Protein AF-A0AAV6ZDD7-F1 (afdb_monomer_lite)

pLDDT: mean 72.14, std 17.02, range [32.5, 93.0]

InterPro domains:
  IPR001356 Homeodomain [PS50071] (126-175)
  IPR001356 Homeodomain [SM00389] (128-182)
  IPR001356 Homeodomain [cd00086] (129-175)
  IPR005542 PBX, PBC domain [PF03792] (1-127)
  IPR005542 PBX, PBC domain [PS51978] (1-127)
  IPR008422 KN homeodomain [PF05920] (147-175)
  IPR009057 Homedomain-like superfamily [SSF46689] (128-175)
  IPR050224 Three Amino acid Loop Extension (TALE) homeobox [PTHR11850] (2-175)

Sequence (190 aa):
MRLDNMLLAEGVAGPEKGGGSAAAAAAAAASGGAGSDNSVEHSDYRAKLSQIRQIYHTELEKYEQACNEFTTHVMNLLREQSRTRPISPKEIERMVGIIHRKFSSIQMQLKQSTCEAVMILRSRFLDARRKRRNFNKQATEILNEYFYSHLSNPYPSEEAKEELAKKCGITVSQVGHVCYIYDMDSSWVT

Secondary structure (DSSP, 8-state):
-HHHHHHHHTTSSS--SS-HHHHHHHHHHT-----HHHHHHHHHHHHHHHHHHHHHHHHHHHHHHHHHHHHHHHHHHHHHHHHHS---HHHHHHHHHHHHHHHHHHHHHHHHHHHHHHHHHHIIIIIGGG---PPPHHHHHHHHHHHHHTTT--S--HHHHHHHHHHHTS-HHHHHHHHHHHHHHHTT--

Radius of gyration: 29.44 Å; chains: 1; bounding box: 52×49×93 Å

Structure (mmCIF, N/CA/C/O backbone):
data_AF-A0AAV6ZDD7-F1
#
_entry.id   AF-A0AAV6ZDD7-F1
#
loop_
_atom_site.group_PDB
_atom_site.id
_atom_site.type_symbol
_atom_site.label_atom_id
_atom_site.label_alt_id
_atom_site.label_comp_id
_atom_site.label_asym_id
_atom_site.label_entity_id
_atom_site.label_seq_id
_atom_site.pdbx_PDB_ins_code
_atom_site.Cartn_x
_atom_site.Cartn_y
_atom_site.Ca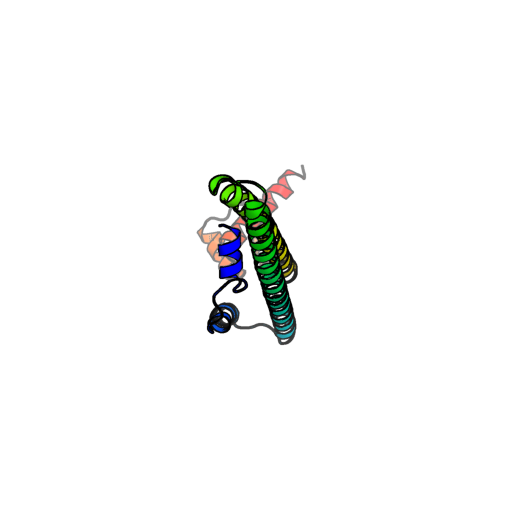rtn_z
_atom_site.occupancy
_atom_site.B_iso_or_equiv
_atom_site.auth_seq_id
_atom_site.auth_comp_id
_atom_site.auth_asym_id
_atom_site.auth_atom_id
_atom_site.pdbx_PDB_model_num
ATOM 1 N N . MET A 1 1 ? -9.241 -3.173 -1.249 1.00 45.50 1 MET A N 1
ATOM 2 C CA . MET A 1 1 ? -9.570 -3.968 -2.455 1.00 45.50 1 MET A CA 1
ATOM 3 C C . MET A 1 1 ? -8.581 -3.758 -3.602 1.00 45.50 1 MET A C 1
ATOM 5 O O . MET A 1 1 ? -7.896 -4.712 -3.932 1.00 45.50 1 MET A O 1
ATOM 9 N N . ARG A 1 2 ? -8.422 -2.562 -4.200 1.00 61.25 2 ARG A N 1
ATOM 10 C CA . ARG A 1 2 ? -7.470 -2.387 -5.329 1.00 61.25 2 ARG A CA 1
ATOM 11 C C . ARG A 1 2 ? -5.987 -2.465 -4.914 1.00 61.25 2 ARG A C 1
ATOM 13 O O . ARG A 1 2 ? -5.181 -3.007 -5.659 1.00 61.25 2 ARG A O 1
ATOM 20 N N . LEU A 1 3 ? -5.663 -1.985 -3.711 1.00 59.38 3 LEU A N 1
ATOM 21 C CA . LEU A 1 3 ? -4.309 -2.012 -3.133 1.00 59.38 3 LEU A CA 1
ATOM 22 C C . LEU A 1 3 ? -3.870 -3.425 -2.733 1.00 59.38 3 LEU A C 1
ATOM 24 O O . LEU A 1 3 ? -2.737 -3.806 -2.985 1.00 59.38 3 LEU A O 1
ATOM 28 N N . ASP A 1 4 ? -4.780 -4.224 -2.171 1.00 60.94 4 ASP A N 1
ATOM 29 C CA . ASP A 1 4 ? -4.491 -5.609 -1.777 1.00 60.94 4 ASP A CA 1
ATOM 30 C C . ASP A 1 4 ? -4.096 -6.458 -2.991 1.00 60.94 4 ASP A C 1
ATOM 32 O O . ASP A 1 4 ? -3.092 -7.159 -2.953 1.00 60.94 4 ASP A O 1
ATOM 36 N N . ASN A 1 5 ? -4.826 -6.315 -4.103 1.00 68.38 5 ASN A N 1
ATOM 37 C CA . ASN A 1 5 ? -4.514 -6.998 -5.361 1.00 68.38 5 ASN A CA 1
ATOM 38 C C . ASN A 1 5 ? -3.173 -6.542 -5.958 1.00 68.38 5 ASN A C 1
ATOM 40 O O . ASN A 1 5 ? -2.472 -7.342 -6.571 1.00 68.38 5 ASN A O 1
ATOM 44 N N . MET A 1 6 ? -2.799 -5.274 -5.765 1.00 63.97 6 MET A N 1
ATOM 45 C CA . MET A 1 6 ? -1.505 -4.748 -6.199 1.00 63.97 6 MET A CA 1
ATOM 46 C C . MET A 1 6 ? -0.363 -5.299 -5.336 1.00 63.97 6 MET A C 1
ATOM 48 O O . MET A 1 6 ? 0.625 -5.784 -5.876 1.00 63.97 6 MET A O 1
ATOM 52 N N . LEU A 1 7 ? -0.508 -5.305 -4.008 1.00 63.66 7 LEU A N 1
ATOM 53 C CA . LEU A 1 7 ? 0.492 -5.885 -3.109 1.00 63.66 7 LEU A CA 1
ATOM 54 C C . LEU A 1 7 ? 0.622 -7.402 -3.300 1.00 63.66 7 LEU A C 1
ATOM 56 O O . LEU A 1 7 ? 1.733 -7.918 -3.226 1.00 63.66 7 LEU A O 1
ATOM 60 N N . LEU A 1 8 ? -0.469 -8.109 -3.602 1.00 65.31 8 LEU A N 1
ATOM 61 C CA . LEU A 1 8 ? -0.454 -9.526 -3.983 1.00 65.31 8 LEU A CA 1
ATOM 62 C C . LEU A 1 8 ? 0.326 -9.759 -5.283 1.00 65.31 8 LEU A C 1
ATOM 64 O O . LEU A 1 8 ? 1.189 -10.633 -5.331 1.00 65.31 8 LEU A O 1
ATOM 68 N N . ALA A 1 9 ? 0.068 -8.958 -6.321 1.00 60.72 9 ALA A N 1
ATOM 69 C CA . ALA A 1 9 ? 0.755 -9.070 -7.608 1.00 60.72 9 ALA A CA 1
ATOM 70 C C . ALA A 1 9 ? 2.266 -8.799 -7.497 1.00 60.72 9 ALA A C 1
ATOM 72 O O . ALA A 1 9 ? 3.067 -9.454 -8.162 1.00 60.72 9 ALA A O 1
ATOM 73 N N . GLU A 1 10 ? 2.665 -7.880 -6.614 1.00 61.19 10 GLU A N 1
ATOM 74 C CA . GLU A 1 10 ? 4.073 -7.591 -6.320 1.00 61.19 10 GLU A CA 1
ATOM 75 C C . GLU A 1 10 ? 4.679 -8.539 -5.276 1.00 61.19 10 GLU A C 1
ATOM 77 O O . GLU A 1 10 ? 5.847 -8.374 -4.921 1.00 61.19 10 GLU A O 1
ATOM 82 N N . GLY A 1 11 ? 3.921 -9.517 -4.765 1.00 62.75 11 GLY A N 1
ATOM 83 C CA . GLY A 1 11 ? 4.362 -10.474 -3.746 1.00 62.75 11 GLY A CA 1
ATOM 84 C C . GLY A 1 11 ? 4.710 -9.843 -2.394 1.00 62.75 11 GLY A C 1
ATOM 85 O O . GLY A 1 11 ? 5.570 -10.363 -1.692 1.00 62.75 11 GLY A O 1
ATOM 86 N N . VAL A 1 12 ? 4.112 -8.694 -2.076 1.00 58.94 12 VAL A N 1
ATOM 87 C CA . VAL A 1 12 ? 4.282 -7.937 -0.825 1.00 58.94 12 VAL A CA 1
ATOM 88 C C . VAL A 1 12 ? 3.226 -8.309 0.216 1.00 58.94 12 VAL A C 1
ATOM 90 O O . VAL A 1 12 ? 3.502 -8.271 1.406 1.00 58.94 12 VAL A O 1
ATOM 93 N N . ALA A 1 13 ? 2.020 -8.685 -0.210 1.00 53.06 13 ALA A N 1
ATOM 94 C CA . ALA A 1 13 ? 0.977 -9.179 0.682 1.00 53.06 13 ALA A CA 1
ATOM 95 C C . ALA A 1 13 ? 0.540 -10.558 0.194 1.00 53.06 13 ALA A C 1
ATOM 97 O O . ALA A 1 13 ? -0.130 -10.655 -0.821 1.00 53.06 13 ALA A O 1
ATOM 98 N N . GLY A 1 14 ? 0.935 -11.627 0.879 1.00 53.25 14 GLY A N 1
ATOM 99 C CA . GLY A 1 14 ? 0.519 -12.995 0.574 1.00 53.25 14 GLY A CA 1
ATOM 100 C C . GLY A 1 14 ? 0.948 -13.943 1.695 1.00 53.25 14 GLY A C 1
ATOM 101 O O . GLY A 1 14 ? 1.916 -13.636 2.390 1.00 53.25 14 GLY A O 1
ATOM 102 N N . PRO A 1 15 ? 0.238 -15.065 1.919 1.00 45.62 15 PRO A N 1
ATOM 103 C CA . PRO A 1 15 ? 0.651 -16.049 2.907 1.00 45.62 15 PRO A CA 1
ATOM 104 C C . PRO A 1 15 ? 1.993 -16.629 2.458 1.00 45.62 15 PRO A C 1
ATOM 106 O O . PRO A 1 15 ? 2.096 -17.255 1.403 1.00 45.62 15 PRO A O 1
ATOM 109 N N . GLU A 1 16 ? 3.025 -16.359 3.248 1.00 53.53 16 GLU A N 1
ATOM 110 C CA . GLU A 1 16 ? 4.403 -16.803 3.068 1.00 53.53 16 GLU A CA 1
ATOM 111 C C . GLU A 1 16 ? 4.478 -18.339 2.982 1.00 53.53 16 GLU A C 1
ATOM 113 O O . GLU A 1 16 ? 4.718 -19.032 3.966 1.00 53.53 16 GLU A O 1
ATOM 118 N N . LYS A 1 17 ? 4.269 -18.895 1.784 1.00 43.47 17 LYS A N 1
ATOM 119 C CA . LYS A 1 17 ? 4.755 -20.219 1.375 1.00 43.47 17 LYS A CA 1
ATOM 120 C C . LYS A 1 17 ? 5.226 -20.169 -0.080 1.00 43.47 17 LYS A C 1
ATOM 122 O O . LYS A 1 17 ? 4.511 -20.512 -1.013 1.00 43.47 17 LYS A O 1
ATOM 127 N N . GLY A 1 18 ? 6.471 -19.731 -0.264 1.00 40.38 18 GLY A N 1
ATOM 128 C CA . GLY A 1 18 ? 7.368 -20.278 -1.293 1.00 40.38 18 GLY A CA 1
ATOM 129 C C . GLY A 1 18 ? 7.158 -19.904 -2.769 1.00 40.38 18 GLY A C 1
ATOM 130 O O . GLY A 1 18 ? 7.859 -20.457 -3.608 1.00 40.38 18 GLY A O 1
ATOM 131 N N . GLY A 1 19 ? 6.257 -18.985 -3.129 1.00 36.28 19 GLY A N 1
ATOM 132 C CA . GLY A 1 19 ? 5.962 -18.692 -4.547 1.00 36.28 19 GLY A CA 1
ATOM 133 C C . GLY A 1 19 ? 6.688 -17.490 -5.173 1.00 36.28 19 GLY A C 1
ATOM 134 O O . GLY A 1 19 ? 6.782 -17.394 -6.398 1.00 36.28 19 GLY A O 1
ATOM 135 N N . GLY A 1 20 ? 7.219 -16.564 -4.365 1.00 42.22 20 GLY A N 1
ATOM 136 C CA . GLY A 1 20 ? 7.727 -15.265 -4.844 1.00 42.22 20 GLY A CA 1
ATOM 137 C C . GLY A 1 20 ? 8.950 -15.342 -5.767 1.00 42.22 20 GLY A C 1
ATOM 138 O O . GLY A 1 20 ? 9.218 -14.409 -6.526 1.00 42.22 20 GLY A O 1
ATOM 139 N N . SER A 1 21 ? 9.663 -16.468 -5.743 1.00 48.47 21 SER A N 1
ATOM 140 C CA . SER A 1 21 ? 10.803 -16.736 -6.622 1.00 48.47 21 SER A CA 1
ATOM 141 C C . SER A 1 21 ? 10.380 -17.109 -8.045 1.00 48.47 21 SER A C 1
ATOM 143 O O . SER A 1 21 ? 11.127 -16.834 -8.979 1.00 48.47 21 SER A O 1
ATOM 145 N N . ALA A 1 22 ? 9.182 -17.675 -8.238 1.00 42.88 22 ALA A N 1
ATOM 146 C CA . ALA A 1 22 ? 8.727 -18.157 -9.543 1.00 42.88 22 ALA A CA 1
ATOM 147 C C . ALA A 1 22 ? 8.201 -17.025 -10.444 1.00 42.88 22 ALA A C 1
ATOM 149 O O . ALA A 1 22 ? 8.527 -16.984 -11.627 1.00 42.88 22 ALA A O 1
ATOM 150 N N . ALA A 1 23 ? 7.463 -16.056 -9.888 1.00 44.81 23 ALA A N 1
ATOM 151 C CA . ALA A 1 23 ? 6.942 -14.922 -10.663 1.00 44.81 23 ALA A CA 1
ATOM 152 C C . ALA A 1 23 ? 8.051 -13.938 -11.086 1.00 44.81 23 ALA A C 1
ATOM 154 O O . ALA A 1 23 ? 8.063 -13.455 -12.218 1.00 44.81 23 ALA A O 1
ATOM 155 N N . ALA A 1 24 ? 9.035 -13.697 -10.210 1.00 43.03 24 ALA A N 1
ATOM 156 C CA . ALA A 1 24 ? 10.212 -12.892 -10.538 1.00 43.03 24 ALA A CA 1
ATOM 157 C C . ALA A 1 24 ? 11.137 -13.595 -11.554 1.00 43.03 24 ALA A C 1
ATOM 159 O O . ALA A 1 24 ? 11.710 -12.933 -12.418 1.00 43.03 24 ALA A O 1
ATOM 160 N N . ALA A 1 25 ? 11.248 -14.929 -11.493 1.00 43.47 25 ALA A N 1
ATOM 161 C CA . ALA A 1 25 ? 11.994 -15.716 -12.477 1.00 43.47 25 ALA A CA 1
ATOM 162 C C . ALA A 1 25 ? 11.304 -15.749 -13.853 1.00 43.47 25 ALA A C 1
ATOM 164 O O . ALA A 1 25 ? 11.987 -15.652 -14.870 1.00 43.47 25 ALA A O 1
ATOM 165 N N . ALA A 1 26 ? 9.968 -15.803 -13.903 1.00 42.56 26 ALA A N 1
ATOM 166 C CA . ALA A 1 26 ? 9.213 -15.771 -15.158 1.00 42.56 26 ALA A CA 1
ATOM 167 C C . ALA A 1 26 ? 9.346 -14.424 -15.895 1.00 42.56 26 ALA A C 1
ATOM 169 O O . ALA A 1 26 ? 9.464 -14.399 -17.118 1.00 42.56 26 ALA A O 1
ATOM 170 N N . ALA A 1 27 ? 9.412 -13.306 -15.161 1.00 44.66 27 ALA A N 1
ATOM 171 C CA . ALA A 1 27 ? 9.674 -11.991 -15.751 1.00 44.66 27 ALA A CA 1
ATOM 172 C C . ALA A 1 27 ? 11.132 -11.831 -16.231 1.00 44.66 27 ALA A C 1
ATOM 174 O O . ALA A 1 27 ? 11.373 -11.178 -17.245 1.00 44.66 27 ALA A O 1
ATOM 175 N N . ALA A 1 28 ? 12.098 -12.450 -15.539 1.00 43.19 28 ALA A N 1
ATOM 176 C CA . ALA A 1 28 ? 13.512 -12.435 -15.926 1.00 43.19 28 ALA A CA 1
ATOM 177 C C . ALA A 1 28 ? 13.810 -13.331 -17.146 1.00 43.19 28 ALA A C 1
ATOM 179 O O . ALA A 1 28 ? 14.654 -12.984 -17.971 1.00 43.19 28 ALA A O 1
ATOM 180 N N . ALA A 1 29 ? 13.089 -14.447 -17.304 1.00 39.91 29 ALA A N 1
ATOM 181 C CA . ALA A 1 29 ? 13.250 -15.358 -18.440 1.00 39.91 29 ALA A CA 1
ATOM 182 C C . ALA A 1 29 ? 12.763 -14.763 -19.779 1.00 39.91 29 ALA A C 1
ATOM 184 O O . ALA A 1 29 ? 13.208 -15.198 -20.838 1.00 39.91 29 ALA A O 1
ATOM 185 N N . ALA A 1 30 ? 11.894 -13.745 -19.749 1.00 39.75 30 ALA A N 1
ATOM 186 C CA . ALA A 1 30 ? 11.395 -13.073 -20.952 1.00 39.75 30 ALA A CA 1
ATOM 187 C C . ALA A 1 30 ? 12.365 -12.020 -21.530 1.00 39.75 30 ALA A C 1
ATOM 189 O O . ALA A 1 30 ? 12.179 -11.571 -22.660 1.00 39.75 30 ALA A O 1
ATOM 190 N N . SER A 1 31 ? 13.411 -11.622 -20.795 1.00 45.09 31 SER A N 1
ATOM 191 C CA . SER A 1 31 ? 14.451 -10.703 -21.278 1.00 45.09 31 SER A CA 1
ATOM 192 C C . SER A 1 31 ? 15.744 -11.452 -21.593 1.00 45.09 31 SER A C 1
ATOM 194 O O . SER A 1 31 ? 16.767 -11.270 -20.934 1.00 45.09 31 SER A O 1
ATOM 196 N N . GLY A 1 32 ? 15.692 -12.318 -22.603 1.00 38.19 32 GLY A N 1
ATOM 197 C CA . GLY A 1 32 ? 16.887 -12.918 -23.184 1.00 38.19 32 GLY A CA 1
ATOM 198 C C . GLY A 1 32 ? 17.766 -11.853 -23.845 1.00 38.19 32 GLY A C 1
ATOM 199 O O . GLY A 1 32 ? 17.411 -11.322 -24.893 1.00 38.19 32 GLY A O 1
ATOM 200 N N . GLY A 1 33 ? 18.918 -11.575 -23.229 1.00 42.25 33 GLY A N 1
ATOM 201 C CA . GLY A 1 33 ? 20.081 -10.957 -23.870 1.00 42.25 33 GLY A CA 1
ATOM 202 C C . GLY A 1 33 ? 20.232 -9.443 -23.699 1.00 42.25 33 GLY A C 1
ATOM 203 O O . GLY A 1 33 ? 19.854 -8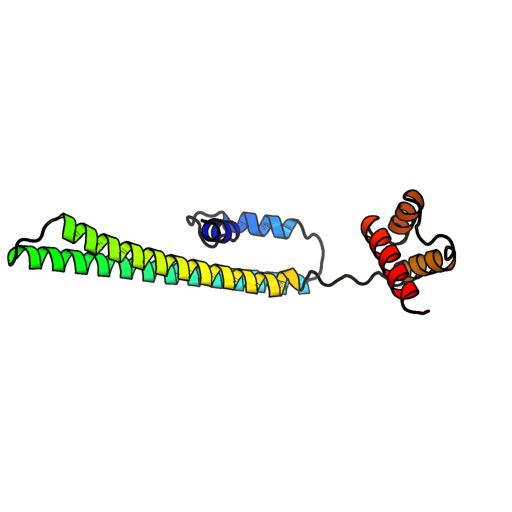.688 -24.586 1.00 42.25 33 GLY A O 1
ATOM 204 N N . ALA A 1 34 ? 20.873 -8.998 -22.610 1.00 36.78 34 ALA A N 1
ATOM 205 C CA . ALA A 1 34 ? 21.639 -7.744 -22.581 1.00 36.78 34 ALA A CA 1
ATOM 206 C C . ALA A 1 34 ? 22.476 -7.614 -21.292 1.00 36.78 34 ALA A C 1
ATOM 208 O O . ALA A 1 34 ? 21.898 -7.404 -20.233 1.00 36.78 34 ALA A O 1
ATOM 209 N N . GLY A 1 35 ? 23.809 -7.681 -21.435 1.00 41.06 35 GLY A N 1
ATOM 210 C CA . GLY A 1 35 ? 24.831 -6.961 -20.651 1.00 41.06 35 GLY A CA 1
ATOM 211 C C . GLY A 1 35 ? 24.959 -7.240 -19.146 1.00 41.06 35 GLY A C 1
ATOM 212 O O . GLY A 1 35 ? 24.012 -7.089 -18.386 1.00 41.06 35 GLY A O 1
ATOM 213 N N . SER A 1 36 ? 26.180 -7.529 -18.684 1.00 49.44 36 SER A N 1
ATOM 214 C CA . SER A 1 36 ? 26.532 -7.658 -17.256 1.00 49.44 36 SER A CA 1
ATOM 215 C C . SER A 1 36 ? 26.160 -6.433 -16.403 1.00 49.44 36 SER A C 1
ATOM 217 O O . SER A 1 36 ? 25.906 -6.583 -15.214 1.00 49.44 36 SER A O 1
ATOM 219 N N . ASP A 1 37 ? 26.071 -5.248 -17.012 1.00 47.91 37 ASP A N 1
ATOM 220 C CA . ASP A 1 37 ? 25.655 -3.984 -16.380 1.00 47.91 37 ASP A CA 1
ATOM 221 C C . ASP A 1 37 ? 24.163 -3.992 -15.980 1.00 47.91 37 ASP A C 1
ATOM 223 O O . ASP A 1 37 ? 23.767 -3.596 -14.886 1.00 47.91 37 ASP A O 1
ATOM 227 N N . ASN A 1 38 ? 23.333 -4.619 -16.815 1.00 53.81 38 ASN A N 1
ATOM 228 C CA . ASN A 1 38 ? 21.896 -4.791 -16.594 1.00 53.81 38 ASN A CA 1
ATOM 229 C C . ASN A 1 38 ? 21.605 -5.783 -15.449 1.00 53.81 38 ASN A C 1
ATOM 231 O O . ASN A 1 38 ? 20.551 -5.738 -14.814 1.00 53.81 38 ASN A O 1
ATOM 235 N N . SER A 1 39 ? 22.543 -6.697 -15.172 1.00 59.88 39 SER A N 1
ATOM 236 C CA . SER A 1 39 ? 22.433 -7.668 -14.077 1.00 59.88 39 SER A CA 1
ATOM 237 C C . SER A 1 39 ? 22.546 -7.000 -12.707 1.00 59.88 39 SER A C 1
ATOM 239 O O . SER A 1 39 ? 21.879 -7.435 -11.766 1.00 59.88 39 SER A O 1
ATOM 241 N N . VAL A 1 40 ? 23.375 -5.958 -12.588 1.00 59.91 40 VAL A N 1
ATOM 242 C CA . VAL A 1 40 ? 23.583 -5.235 -11.326 1.00 59.91 40 VAL A CA 1
ATOM 243 C C . VAL A 1 40 ? 22.349 -4.392 -11.001 1.00 59.91 40 VAL A C 1
ATOM 245 O O . VAL A 1 40 ? 21.800 -4.521 -9.908 1.00 59.91 40 VAL A O 1
ATOM 248 N N . GLU A 1 41 ? 21.802 -3.657 -11.973 1.00 66.75 41 GLU A N 1
ATOM 249 C CA . GLU A 1 41 ? 20.564 -2.881 -11.790 1.00 66.75 41 GLU A CA 1
ATOM 250 C C . GLU A 1 41 ? 19.354 -3.764 -11.438 1.00 66.75 41 GLU A C 1
ATOM 252 O O . GLU A 1 41 ? 18.543 -3.422 -10.570 1.00 66.75 41 GLU A O 1
ATOM 257 N N . HIS A 1 42 ? 19.247 -4.944 -12.060 1.00 72.44 42 HIS A N 1
ATOM 258 C CA . HIS A 1 42 ? 18.217 -5.922 -11.708 1.00 72.44 42 HIS A CA 1
ATOM 259 C C . HIS A 1 42 ? 18.411 -6.497 -10.296 1.00 72.44 42 HIS A C 1
ATOM 261 O O . HIS A 1 42 ? 17.419 -6.760 -9.605 1.00 72.44 42 HIS A O 1
ATOM 267 N N . SER A 1 43 ? 19.659 -6.673 -9.848 1.00 79.06 43 SER A N 1
ATOM 268 C CA . SER A 1 43 ? 19.960 -7.114 -8.483 1.00 79.06 43 SER A CA 1
ATOM 269 C C . SER A 1 43 ? 19.593 -6.051 -7.440 1.00 79.06 43 SER A C 1
ATOM 271 O O . SER A 1 43 ? 18.939 -6.380 -6.448 1.00 79.06 43 SER A O 1
ATOM 273 N N . ASP A 1 44 ? 19.868 -4.775 -7.719 1.00 84.31 44 ASP A N 1
ATOM 274 C CA . ASP A 1 44 ? 19.532 -3.647 -6.845 1.00 84.31 44 ASP A CA 1
ATOM 275 C C . ASP A 1 44 ? 18.024 -3.410 -6.751 1.00 84.31 44 ASP A C 1
ATOM 277 O O . ASP A 1 44 ? 17.494 -3.168 -5.662 1.00 84.31 44 ASP A O 1
ATOM 281 N N . TYR A 1 45 ? 17.303 -3.518 -7.872 1.00 84.31 45 TYR A N 1
ATOM 282 C CA . TYR A 1 45 ? 15.840 -3.465 -7.873 1.00 84.31 45 TYR A CA 1
ATOM 283 C C . TYR A 1 45 ? 15.252 -4.573 -6.991 1.00 84.31 45 TYR A C 1
ATOM 285 O O . TYR A 1 45 ? 14.376 -4.315 -6.162 1.00 84.31 45 TYR A O 1
ATOM 293 N N . ARG A 1 46 ? 15.759 -5.806 -7.127 1.00 83.31 46 ARG A N 1
ATOM 294 C CA . ARG A 1 46 ? 15.296 -6.955 -6.338 1.00 83.31 46 ARG A CA 1
ATOM 295 C C . ARG A 1 46 ? 15.605 -6.785 -4.850 1.00 83.31 46 ARG A C 1
ATOM 297 O O . ARG A 1 46 ? 14.736 -7.075 -4.028 1.00 83.31 46 ARG A O 1
ATOM 304 N N . ALA A 1 47 ? 16.791 -6.286 -4.505 1.00 86.88 47 ALA A N 1
ATOM 305 C CA . ALA A 1 47 ? 17.177 -6.001 -3.125 1.00 86.88 47 ALA A CA 1
ATOM 306 C C . ALA A 1 47 ? 16.275 -4.925 -2.498 1.00 86.88 47 ALA A C 1
ATOM 308 O O . ALA A 1 47 ? 15.724 -5.133 -1.416 1.00 86.88 47 ALA A O 1
ATOM 309 N N . LYS A 1 48 ? 16.030 -3.815 -3.208 1.00 87.69 48 LYS A N 1
ATOM 310 C CA . LYS A 1 48 ? 15.139 -2.737 -2.744 1.00 87.69 48 LYS A CA 1
ATOM 311 C C . LYS A 1 48 ? 13.688 -3.193 -2.613 1.00 87.69 48 LYS A C 1
ATOM 313 O O . LYS A 1 48 ? 13.026 -2.839 -1.642 1.00 87.69 48 LYS A O 1
ATOM 318 N N . LEU A 1 49 ? 13.196 -4.019 -3.536 1.00 86.75 49 LEU A N 1
ATOM 319 C CA . LEU A 1 49 ? 11.858 -4.603 -3.426 1.00 86.75 49 LEU A CA 1
ATOM 320 C C . LEU A 1 49 ? 11.755 -5.528 -2.203 1.00 86.75 49 LEU A C 1
ATOM 322 O O . LEU A 1 49 ? 10.770 -5.462 -1.471 1.00 86.75 49 LEU A O 1
ATOM 326 N N . SER A 1 50 ? 12.786 -6.340 -1.944 1.00 86.38 50 SER A N 1
ATOM 327 C CA . SER A 1 50 ? 12.866 -7.178 -0.740 1.00 86.38 50 SER A CA 1
ATOM 328 C C . SER A 1 50 ? 12.853 -6.342 0.541 1.00 86.38 50 SER A C 1
ATOM 330 O O . SER A 1 50 ? 12.167 -6.696 1.496 1.00 86.38 50 SER A O 1
ATOM 332 N N . GLN A 1 51 ? 13.555 -5.208 0.554 1.00 90.88 51 GLN A N 1
ATOM 333 C CA . GLN A 1 51 ? 13.556 -4.286 1.687 1.00 90.88 51 GLN A CA 1
ATOM 334 C C . GLN A 1 51 ? 12.163 -3.688 1.938 1.00 90.88 51 GLN A C 1
ATOM 336 O O . GLN A 1 51 ? 11.704 -3.674 3.078 1.00 90.88 51 GLN A O 1
ATOM 341 N N . ILE A 1 52 ? 11.456 -3.246 0.889 1.00 89.75 52 ILE A N 1
ATOM 342 C CA . ILE A 1 52 ? 10.082 -2.725 1.012 1.00 89.75 52 ILE A CA 1
ATOM 343 C C . ILE A 1 52 ? 9.145 -3.794 1.592 1.00 89.75 52 ILE A C 1
ATOM 345 O O . ILE A 1 52 ? 8.344 -3.489 2.476 1.00 89.75 52 ILE A O 1
ATOM 349 N N . ARG A 1 53 ? 9.275 -5.053 1.148 1.00 86.69 53 ARG A N 1
ATOM 350 C CA . ARG A 1 53 ? 8.512 -6.183 1.706 1.00 86.69 53 ARG A CA 1
ATOM 351 C C . ARG A 1 53 ? 8.800 -6.390 3.188 1.00 86.69 53 ARG A C 1
ATOM 353 O O . ARG A 1 53 ? 7.870 -6.493 3.980 1.00 86.69 53 ARG A O 1
ATOM 360 N N . GLN A 1 54 ? 10.074 -6.416 3.571 1.00 90.00 54 GLN A N 1
ATOM 361 C CA . GLN A 1 54 ? 10.465 -6.635 4.961 1.00 90.00 54 GLN A CA 1
ATOM 362 C C . GLN A 1 54 ? 9.950 -5.523 5.882 1.00 90.00 54 GLN A C 1
ATOM 364 O O . GLN A 1 54 ? 9.449 -5.816 6.968 1.00 90.00 54 GLN A O 1
ATOM 369 N N . ILE A 1 55 ? 10.019 -4.262 5.440 1.00 91.25 55 ILE A N 1
ATOM 370 C CA . ILE A 1 55 ? 9.479 -3.121 6.188 1.00 91.25 55 ILE A CA 1
ATOM 371 C C . ILE A 1 55 ? 7.964 -3.267 6.344 1.00 91.25 55 ILE A C 1
ATOM 373 O O . ILE A 1 55 ? 7.461 -3.127 7.453 1.00 91.25 55 ILE A O 1
ATOM 377 N N . TYR A 1 56 ? 7.244 -3.605 5.269 1.00 90.81 56 TYR A N 1
ATOM 378 C CA . TYR A 1 56 ? 5.796 -3.808 5.329 1.00 90.81 56 TYR A CA 1
ATOM 379 C C . TYR A 1 56 ? 5.399 -4.880 6.350 1.00 90.81 56 TYR A C 1
ATOM 381 O O . TYR A 1 56 ? 4.545 -4.619 7.193 1.00 90.81 56 TYR A O 1
ATOM 389 N N . HIS A 1 57 ? 6.038 -6.053 6.316 1.00 88.56 57 HIS A N 1
ATOM 390 C CA . HIS A 1 57 ? 5.730 -7.136 7.254 1.00 88.56 57 HIS A CA 1
ATOM 391 C C . HIS A 1 57 ? 6.093 -6.786 8.698 1.00 88.56 57 HIS A C 1
ATOM 393 O O . HIS A 1 57 ? 5.281 -7.005 9.591 1.00 88.56 57 HIS A O 1
ATOM 399 N N . THR A 1 58 ? 7.263 -6.181 8.920 1.00 92.06 58 THR A N 1
ATOM 400 C CA . THR A 1 58 ? 7.693 -5.735 10.256 1.00 92.06 58 THR A CA 1
ATOM 401 C C . THR A 1 58 ? 6.713 -4.725 10.851 1.00 92.06 58 THR A C 1
ATOM 403 O O . THR A 1 58 ? 6.330 -4.822 12.015 1.00 92.06 58 THR A O 1
ATOM 406 N N . GLU A 1 59 ? 6.301 -3.732 10.062 1.00 90.25 59 GLU A N 1
ATOM 407 C CA . GLU A 1 59 ? 5.374 -2.701 10.525 1.00 90.25 59 GLU A CA 1
ATOM 408 C C . GLU A 1 59 ? 3.957 -3.253 10.706 1.00 90.25 59 GLU A C 1
ATOM 410 O O . GLU A 1 59 ? 3.273 -2.863 11.651 1.00 90.25 59 GLU A O 1
ATOM 415 N N . LEU A 1 60 ? 3.528 -4.197 9.861 1.00 88.38 60 LEU A N 1
ATOM 416 C CA . LEU A 1 60 ? 2.242 -4.874 10.011 1.00 88.38 60 LEU A CA 1
ATOM 417 C C . LEU A 1 60 ? 2.185 -5.694 11.307 1.00 88.38 60 LEU A C 1
ATOM 419 O O . LEU A 1 60 ? 1.194 -5.603 12.023 1.00 88.38 60 LEU A O 1
ATOM 423 N N . GLU A 1 61 ? 3.242 -6.435 11.637 1.00 89.88 61 GLU A N 1
ATOM 424 C CA . GLU A 1 61 ? 3.311 -7.241 12.861 1.00 89.88 61 GLU A CA 1
ATOM 425 C C . GLU A 1 61 ? 3.270 -6.365 14.121 1.00 89.88 61 GLU A C 1
ATOM 427 O O . GLU A 1 61 ? 2.443 -6.588 15.007 1.00 89.88 61 GLU A O 1
ATOM 432 N N . LYS A 1 62 ? 4.087 -5.302 14.175 1.00 91.06 62 LYS A N 1
ATOM 433 C CA . LYS A 1 62 ? 4.041 -4.320 15.276 1.00 91.06 62 LYS A CA 1
ATOM 434 C C . LYS A 1 62 ? 2.651 -3.715 15.431 1.00 91.06 62 LYS A C 1
ATOM 436 O O . LYS A 1 62 ? 2.162 -3.520 16.544 1.00 91.06 62 LYS A O 1
ATOM 441 N N . TYR A 1 63 ? 2.025 -3.394 14.305 1.00 90.00 63 TYR A N 1
ATOM 442 C CA . TYR A 1 63 ? 0.699 -2.814 14.268 1.00 90.00 63 TYR A CA 1
ATOM 443 C C . TYR A 1 63 ? -0.369 -3.792 14.786 1.00 90.00 63 TYR A C 1
ATOM 445 O O . TYR A 1 63 ? -1.193 -3.408 15.617 1.00 90.00 63 TYR A O 1
ATOM 453 N N . GLU A 1 64 ? -0.341 -5.056 14.357 1.00 88.62 64 GLU A N 1
ATOM 454 C CA . GLU A 1 64 ? -1.244 -6.105 14.844 1.00 88.62 64 GLU A CA 1
ATOM 455 C C . GLU A 1 64 ? -1.058 -6.362 16.342 1.00 88.62 64 GLU A C 1
ATOM 457 O O . GLU A 1 64 ? -2.042 -6.456 17.081 1.00 88.62 64 GLU A O 1
ATOM 462 N N . GLN A 1 65 ? 0.189 -6.390 16.817 1.00 92.25 65 GLN A N 1
ATOM 463 C CA . GLN A 1 65 ? 0.491 -6.533 18.236 1.00 92.25 65 GLN A CA 1
ATOM 464 C C . GLN A 1 65 ? -0.089 -5.373 19.056 1.00 92.25 65 GLN A C 1
ATOM 466 O O . GLN A 1 65 ? -0.828 -5.609 20.014 1.00 92.25 65 GLN A O 1
ATOM 471 N N . ALA A 1 66 ? 0.138 -4.127 18.630 1.00 89.31 66 ALA A N 1
ATOM 472 C CA . ALA A 1 66 ? -0.434 -2.949 19.280 1.00 89.31 66 ALA A CA 1
ATOM 473 C C . ALA A 1 66 ? -1.975 -2.966 19.272 1.00 89.31 66 ALA A C 1
ATOM 475 O O . ALA A 1 66 ? -2.612 -2.572 20.252 1.00 89.31 66 ALA A O 1
ATOM 476 N N . CYS A 1 67 ? -2.594 -3.461 18.195 1.00 89.75 67 CYS A N 1
ATOM 477 C CA . CYS A 1 67 ? -4.047 -3.611 18.116 1.00 89.75 67 CYS A CA 1
ATOM 478 C C . CYS A 1 67 ? -4.581 -4.627 19.130 1.00 89.75 67 CYS A C 1
ATOM 480 O O . CYS A 1 67 ? -5.597 -4.369 19.785 1.00 89.75 67 CYS A O 1
ATOM 482 N N . ASN A 1 68 ? -3.900 -5.764 19.275 1.00 90.00 68 ASN A N 1
ATOM 483 C CA . ASN A 1 68 ? -4.274 -6.817 20.215 1.00 90.00 68 ASN A CA 1
ATOM 484 C C . ASN A 1 68 ? -4.116 -6.354 21.668 1.00 90.00 68 ASN A C 1
ATOM 486 O O . ASN A 1 68 ? -5.030 -6.538 22.478 1.00 90.00 68 ASN A O 1
ATOM 490 N N . GLU A 1 69 ? -3.001 -5.698 21.991 1.00 93.00 69 GLU A N 1
ATOM 491 C CA . GLU A 1 69 ? -2.748 -5.134 23.320 1.00 93.00 69 GLU A CA 1
ATOM 492 C C . GLU A 1 69 ? -3.789 -4.072 23.683 1.00 93.00 69 GLU A C 1
ATOM 494 O O . GLU A 1 69 ? -4.408 -4.138 24.748 1.00 93.00 69 GLU A O 1
ATOM 499 N N . PHE A 1 70 ? -4.064 -3.140 22.769 1.00 91.88 70 PHE A N 1
ATOM 500 C CA . PHE A 1 70 ? -5.041 -2.082 23.001 1.00 91.88 70 PHE A CA 1
ATOM 501 C C . PHE A 1 70 ? -6.466 -2.629 23.151 1.00 91.88 70 PHE A C 1
ATOM 503 O O . PHE A 1 70 ? -7.190 -2.232 24.064 1.00 91.88 70 PHE A O 1
ATOM 510 N N . THR A 1 71 ? -6.865 -3.581 22.302 1.00 89.00 71 THR A N 1
ATOM 511 C CA . THR A 1 71 ? -8.179 -4.237 22.402 1.00 89.00 71 THR A CA 1
ATOM 512 C C . THR A 1 71 ? -8.323 -4.958 23.738 1.00 89.00 71 THR A C 1
ATOM 514 O O . THR A 1 71 ? -9.340 -4.809 24.413 1.00 89.00 71 THR A O 1
ATOM 517 N N . THR A 1 72 ? -7.287 -5.685 24.164 1.00 91.19 72 THR A N 1
ATOM 518 C CA . THR A 1 72 ? -7.266 -6.381 25.458 1.00 91.19 72 THR A CA 1
ATOM 519 C C . THR A 1 72 ? -7.388 -5.396 26.615 1.00 91.19 72 THR A C 1
ATOM 521 O O . THR A 1 72 ? -8.194 -5.602 27.524 1.00 91.19 72 THR A O 1
ATOM 524 N N . HIS A 1 73 ? -6.641 -4.293 26.564 1.00 91.94 73 HIS A N 1
ATOM 525 C CA . HIS A 1 73 ? -6.689 -3.259 27.589 1.00 91.94 73 HIS A CA 1
ATOM 526 C C . HIS A 1 73 ? -8.083 -2.626 27.699 1.00 91.94 73 HIS A C 1
ATOM 528 O O . HIS A 1 73 ? -8.637 -2.546 28.795 1.00 91.94 73 HIS A O 1
ATOM 534 N N . VAL A 1 74 ? -8.695 -2.257 26.570 1.00 89.75 74 VAL A N 1
ATOM 535 C CA . VAL A 1 74 ? -10.053 -1.692 26.545 1.00 89.75 74 VAL A CA 1
ATOM 536 C C . VAL A 1 74 ? -11.085 -2.698 27.054 1.00 89.75 74 VAL A C 1
ATOM 538 O O . VAL A 1 74 ? -11.960 -2.333 27.837 1.00 89.75 74 VAL A O 1
ATOM 541 N N . MET A 1 75 ? -10.977 -3.971 26.674 1.00 87.44 75 MET A N 1
ATOM 542 C CA . MET A 1 75 ? -11.890 -5.015 27.149 1.00 87.44 75 MET A CA 1
ATOM 543 C C . MET A 1 75 ? -11.779 -5.242 28.660 1.00 87.44 75 MET A C 1
ATOM 545 O O . MET A 1 75 ? -12.802 -5.396 29.332 1.00 87.44 75 MET A O 1
ATOM 549 N N . ASN A 1 76 ? -10.564 -5.221 29.211 1.00 91.00 76 ASN A N 1
ATOM 550 C CA . ASN A 1 76 ? -10.344 -5.317 30.654 1.00 91.00 76 ASN A CA 1
ATOM 551 C C . ASN A 1 76 ? -10.930 -4.106 31.387 1.00 91.00 76 ASN A C 1
ATOM 553 O O . ASN A 1 76 ? -11.680 -4.282 32.347 1.00 91.00 76 ASN A O 1
ATOM 557 N N . LEU A 1 77 ? -10.677 -2.896 30.880 1.00 90.12 77 LEU A N 1
ATOM 558 C CA . LEU A 1 77 ? -11.208 -1.657 31.446 1.00 90.12 77 LEU A CA 1
ATOM 559 C C . LEU A 1 77 ? -12.744 -1.653 31.470 1.00 90.12 77 LEU A C 1
ATOM 561 O O . LEU A 1 77 ? -13.349 -1.337 32.493 1.00 90.12 77 LEU A O 1
ATOM 565 N N . LEU A 1 78 ? -13.390 -2.051 30.370 1.00 86.75 78 LEU A N 1
ATOM 566 C CA . LEU A 1 78 ? -14.852 -2.100 30.279 1.00 86.75 78 LEU A CA 1
ATOM 567 C C . LEU A 1 78 ? -15.462 -3.152 31.213 1.00 86.75 78 LEU A C 1
ATOM 569 O O . LEU A 1 78 ? -16.499 -2.900 31.831 1.00 86.75 78 LEU A O 1
ATOM 573 N N . ARG A 1 79 ? -14.809 -4.311 31.372 1.00 85.75 79 ARG A N 1
ATOM 574 C CA . ARG A 1 79 ? -15.216 -5.321 32.362 1.00 85.75 79 ARG A CA 1
ATOM 575 C C . ARG A 1 79 ? -15.122 -4.782 33.783 1.00 85.75 79 ARG A C 1
ATOM 577 O O . ARG A 1 79 ? -16.034 -5.013 34.571 1.00 85.75 79 ARG A O 1
ATOM 584 N N . GLU A 1 80 ? -14.057 -4.063 34.110 1.00 87.75 80 GLU A N 1
ATOM 585 C CA . GLU A 1 80 ? -13.851 -3.514 35.449 1.00 87.75 80 GLU A CA 1
ATOM 586 C C . GLU A 1 80 ? -14.861 -2.408 35.772 1.00 87.75 80 GLU A C 1
ATOM 588 O O . GLU A 1 80 ? -15.491 -2.439 36.829 1.00 87.75 80 GLU A O 1
ATOM 593 N N . GLN A 1 81 ? -15.133 -1.513 34.818 1.00 84.38 81 GLN A N 1
ATOM 594 C CA . GLN A 1 81 ? -16.174 -0.493 34.965 1.00 84.38 81 GLN A CA 1
ATOM 595 C C . GLN A 1 81 ? -17.587 -1.080 35.090 1.00 84.38 81 GLN A C 1
ATOM 597 O O . GLN A 1 81 ? -18.409 -0.537 35.828 1.00 84.38 81 GLN A O 1
ATOM 602 N N . SER A 1 82 ? -17.874 -2.211 34.435 1.00 84.94 82 SER A N 1
ATOM 603 C CA . SER A 1 82 ? -19.192 -2.857 34.537 1.00 84.94 82 SER A CA 1
ATOM 604 C C . SER A 1 82 ? -19.539 -3.352 35.951 1.00 84.94 82 SER A C 1
ATOM 606 O O . SER A 1 82 ? -20.708 -3.591 36.249 1.00 84.94 82 SER A O 1
ATOM 608 N N . ARG A 1 83 ? -18.538 -3.495 36.838 1.00 84.31 83 ARG A N 1
ATOM 609 C CA . ARG A 1 83 ? -18.723 -3.934 38.232 1.00 84.31 83 ARG A CA 1
ATOM 610 C C . ARG A 1 83 ? -19.206 -2.815 39.151 1.00 84.31 83 ARG A C 1
ATOM 612 O O . ARG A 1 83 ? -19.875 -3.094 40.138 1.00 84.31 83 ARG A O 1
ATOM 619 N N . THR A 1 84 ? -18.855 -1.566 38.850 1.00 85.12 84 THR A N 1
ATOM 620 C CA . THR A 1 84 ? -19.232 -0.391 39.653 1.00 85.12 84 THR A CA 1
ATOM 621 C C . THR A 1 84 ? -20.444 0.336 39.083 1.00 85.12 84 THR A C 1
ATOM 623 O O . THR A 1 84 ? -21.155 1.020 39.818 1.00 85.12 84 THR A O 1
ATOM 626 N N . ARG A 1 85 ? -20.722 0.163 37.785 1.00 83.25 85 ARG A N 1
ATOM 627 C CA . ARG A 1 85 ? -21.893 0.720 37.109 1.00 83.25 85 ARG A CA 1
ATOM 628 C C . ARG A 1 85 ? -22.412 -0.270 36.064 1.00 83.25 85 ARG A C 1
ATOM 630 O O . ARG A 1 85 ? -21.608 -0.778 35.290 1.00 83.25 85 ARG A O 1
ATOM 637 N N . PRO A 1 86 ? -23.729 -0.519 35.962 1.00 75.94 86 PRO A N 1
ATOM 638 C CA . PRO A 1 86 ? -24.260 -1.372 34.905 1.00 75.94 86 PRO A CA 1
ATOM 639 C C . PRO A 1 86 ? -23.985 -0.750 33.525 1.00 75.94 86 PRO A C 1
ATOM 641 O O . PRO A 1 86 ? -24.481 0.332 33.209 1.00 75.94 86 PRO A O 1
ATOM 644 N N . ILE A 1 87 ? -23.184 -1.444 32.712 1.00 80.81 87 ILE A N 1
ATOM 645 C CA . ILE A 1 87 ? -22.871 -1.097 31.318 1.00 80.81 87 ILE A CA 1
ATOM 646 C C . ILE A 1 87 ? -23.602 -2.082 30.407 1.00 80.81 87 ILE A C 1
ATOM 648 O O . ILE A 1 87 ? -23.547 -3.294 30.614 1.00 80.81 87 ILE A O 1
ATOM 652 N N . SER A 1 88 ? -24.289 -1.575 29.381 1.00 83.88 88 SER A N 1
ATOM 653 C CA . SER A 1 88 ? -24.967 -2.438 28.412 1.00 83.88 88 SER A CA 1
ATOM 654 C C . SER A 1 88 ? -23.947 -3.139 27.503 1.00 83.88 88 SER A C 1
ATOM 656 O O . SER A 1 88 ? -23.052 -2.470 26.981 1.00 8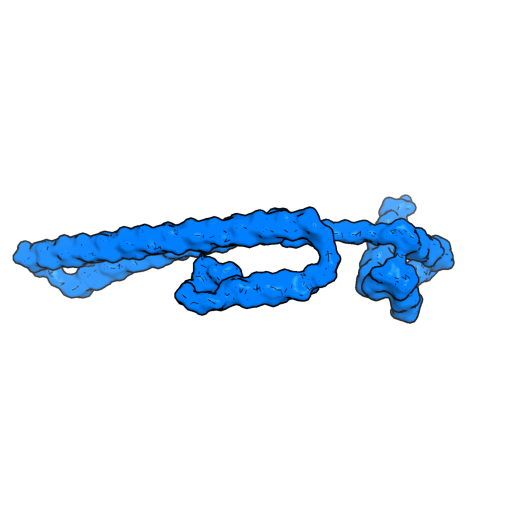3.88 88 SER A O 1
ATOM 658 N N . PRO A 1 89 ? -24.110 -4.439 27.193 1.00 81.31 89 PRO A N 1
ATOM 659 C CA . PRO A 1 89 ? -23.256 -5.146 26.232 1.00 81.31 89 PRO A CA 1
ATOM 660 C C . PRO A 1 89 ? -23.141 -4.431 24.874 1.00 81.31 89 PRO A C 1
ATOM 662 O O . PRO A 1 89 ? -22.066 -4.372 24.283 1.00 81.31 89 PRO A O 1
ATOM 665 N N . LYS A 1 90 ? -24.222 -3.771 24.431 1.00 84.38 90 LYS A N 1
ATOM 666 C CA . LYS A 1 90 ? -24.265 -2.992 23.180 1.00 84.38 90 LYS A CA 1
ATOM 667 C C . LYS A 1 90 ? -23.319 -1.787 23.169 1.00 84.38 90 LYS A C 1
ATOM 669 O O . LYS A 1 90 ? -22.970 -1.274 22.108 1.00 84.38 90 LYS A O 1
ATOM 674 N N . GLU A 1 91 ? -22.971 -1.262 24.338 1.00 83.50 91 GLU A N 1
ATOM 675 C CA . GLU A 1 91 ? -22.055 -0.131 24.472 1.00 83.50 91 GLU A CA 1
ATOM 676 C C . GLU A 1 91 ? -20.595 -0.583 24.370 1.00 83.50 91 GLU A C 1
ATOM 678 O O . GLU A 1 91 ? -19.809 0.060 23.674 1.00 83.50 91 GLU A O 1
ATOM 683 N N . ILE A 1 92 ? -20.280 -1.747 24.950 1.00 82.75 92 ILE A N 1
ATOM 684 C CA . ILE A 1 92 ? -18.983 -2.424 24.812 1.00 82.75 92 ILE A CA 1
ATOM 685 C C . ILE A 1 92 ? -18.709 -2.728 23.335 1.00 82.75 92 ILE A C 1
ATOM 687 O O . ILE A 1 92 ? -17.670 -2.339 22.802 1.00 82.75 92 ILE A O 1
ATOM 691 N N . GLU A 1 93 ? -19.679 -3.332 22.643 1.00 85.88 93 GLU A N 1
ATOM 692 C CA . GLU A 1 93 ? -19.585 -3.620 21.206 1.00 85.88 93 GLU A CA 1
ATOM 693 C C . GLU A 1 93 ? -19.363 -2.352 20.370 1.00 85.88 93 GLU A C 1
ATOM 695 O O . GLU A 1 93 ? -18.547 -2.348 19.446 1.00 85.88 93 GLU A O 1
ATOM 700 N N . ARG A 1 94 ? -20.043 -1.245 20.705 1.00 88.75 94 ARG A N 1
ATOM 701 C CA . ARG A 1 94 ? -19.848 0.041 20.017 1.00 88.75 94 ARG A CA 1
ATOM 702 C C . ARG A 1 94 ? -18.430 0.575 20.188 1.00 88.75 94 ARG A C 1
ATOM 704 O O . ARG A 1 94 ? -17.843 1.012 19.199 1.00 88.75 94 ARG A O 1
ATOM 711 N N . MET A 1 95 ? -17.882 0.549 21.403 1.00 86.38 95 MET A N 1
ATOM 712 C CA . MET A 1 95 ? -16.520 1.027 21.657 1.00 86.38 95 MET A CA 1
ATOM 713 C C . MET A 1 95 ? -15.483 0.182 20.915 1.00 86.38 95 MET A C 1
ATOM 715 O O . MET A 1 95 ? -14.661 0.736 20.186 1.00 86.38 95 MET A O 1
ATOM 719 N N . VAL A 1 96 ? -15.581 -1.147 21.001 1.00 86.12 96 VAL A N 1
ATOM 720 C CA . VAL A 1 96 ? -14.707 -2.077 20.263 1.00 86.12 96 VAL A CA 1
ATOM 721 C C . VAL A 1 96 ? -14.837 -1.873 18.747 1.00 86.12 96 VAL A C 1
ATOM 723 O O . VAL A 1 96 ? -13.839 -1.808 18.030 1.00 86.12 96 VAL A O 1
ATOM 726 N N . GLY A 1 97 ? -16.053 -1.652 18.243 1.00 88.38 97 GLY A N 1
ATOM 727 C CA . GLY A 1 97 ? -16.296 -1.352 16.832 1.00 88.38 97 GLY A CA 1
ATOM 728 C C . GLY A 1 97 ? -15.641 -0.051 16.348 1.00 88.38 97 GLY A C 1
ATOM 729 O O . GLY A 1 97 ? -15.117 -0.005 15.235 1.00 88.38 97 GLY A O 1
ATOM 730 N N . ILE A 1 98 ? -15.623 1.009 17.165 1.00 90.19 98 ILE A N 1
ATOM 731 C CA . ILE A 1 98 ? -14.928 2.269 16.832 1.00 90.19 98 ILE A CA 1
ATOM 732 C C . ILE A 1 98 ? -13.417 2.037 16.722 1.00 90.19 98 ILE A C 1
ATOM 734 O O . ILE A 1 98 ? -12.771 2.571 15.816 1.00 90.19 98 ILE A O 1
ATOM 738 N N . ILE A 1 99 ? -12.869 1.214 17.614 1.00 88.12 99 ILE A N 1
ATOM 739 C CA . ILE A 1 99 ? -11.450 0.859 17.643 1.00 88.12 99 ILE A CA 1
ATOM 740 C C . ILE A 1 99 ? -11.070 0.097 16.371 1.00 88.12 99 ILE A C 1
ATOM 742 O O . ILE A 1 99 ? -10.171 0.533 15.654 1.00 88.12 99 ILE A O 1
ATOM 746 N N . HIS A 1 100 ? -11.820 -0.948 16.004 1.00 87.00 100 HIS A N 1
ATOM 747 C CA . HIS A 1 100 ? -11.576 -1.698 14.766 1.00 87.00 100 HIS A CA 1
ATOM 748 C C . HIS A 1 100 ? -11.660 -0.834 13.502 1.00 87.00 100 HIS A C 1
ATOM 750 O O . HIS A 1 100 ? -10.901 -1.052 12.555 1.00 87.00 100 HIS A O 1
ATOM 756 N N . ARG A 1 101 ? -12.540 0.176 13.467 1.00 90.88 101 ARG A N 1
ATOM 757 C CA . ARG A 1 101 ? -12.599 1.126 12.341 1.00 90.88 101 ARG A CA 1
ATOM 758 C C . ARG A 1 101 ? -11.350 1.998 12.261 1.00 90.88 101 ARG A C 1
ATOM 760 O O . ARG A 1 101 ? -10.792 2.150 11.177 1.00 90.88 101 ARG A O 1
ATOM 767 N N . LYS A 1 102 ? -10.898 2.554 13.392 1.00 90.38 102 LYS A N 1
ATOM 768 C CA . LYS A 1 102 ? -9.643 3.325 13.447 1.00 90.38 102 LYS A CA 1
ATOM 769 C C . LYS A 1 102 ? -8.464 2.464 13.015 1.00 90.38 102 LYS A C 1
ATOM 771 O O . LYS A 1 102 ? -7.628 2.916 12.242 1.00 90.38 102 LYS A O 1
ATOM 776 N N . PHE A 1 103 ? -8.460 1.211 13.447 1.00 89.62 103 PHE A N 1
ATOM 777 C CA . PHE A 1 103 ? -7.450 0.249 13.065 1.00 89.62 103 PHE A CA 1
ATOM 778 C C . PHE A 1 103 ? -7.440 -0.045 11.563 1.00 89.62 103 PHE A C 1
ATOM 780 O O . PHE A 1 103 ? -6.434 0.168 10.889 1.00 89.62 103 PHE A O 1
ATOM 787 N N . SER A 1 104 ? -8.596 -0.366 10.992 1.00 88.00 104 SER A N 1
ATOM 788 C CA . SER A 1 104 ? -8.725 -0.579 9.546 1.00 88.00 104 SER A CA 1
ATOM 789 C C . SER A 1 104 ? -8.215 0.620 8.728 1.00 88.00 104 SER A C 1
ATOM 791 O O . SER A 1 104 ? -7.586 0.439 7.687 1.00 88.00 104 SER A O 1
ATOM 793 N N . SER A 1 105 ? -8.433 1.850 9.212 1.00 89.62 105 SER A N 1
ATOM 794 C CA . SER A 1 105 ? -7.918 3.068 8.572 1.00 89.62 105 SER A CA 1
ATOM 795 C C . SER A 1 105 ? -6.389 3.144 8.583 1.00 89.62 105 SER A C 1
ATOM 797 O O . SER A 1 105 ? -5.793 3.479 7.562 1.00 89.62 105 SER A O 1
ATOM 799 N N . ILE A 1 106 ? -5.749 2.834 9.713 1.00 88.06 106 ILE A N 1
ATOM 800 C CA . ILE A 1 106 ? -4.283 2.854 9.841 1.00 88.06 106 ILE A CA 1
ATOM 801 C C . ILE A 1 106 ? -3.665 1.744 8.984 1.00 88.06 106 ILE A C 1
ATOM 803 O O . ILE A 1 106 ? -2.712 1.983 8.244 1.00 88.06 106 ILE A O 1
ATOM 807 N N . GLN A 1 107 ? -4.260 0.549 8.992 1.00 84.56 107 GLN A N 1
ATOM 808 C CA . GLN A 1 107 ? -3.826 -0.556 8.139 1.00 84.56 107 GLN A CA 1
ATOM 809 C C . GLN A 1 107 ? -3.931 -0.200 6.646 1.00 84.56 107 GLN A C 1
ATOM 811 O O . GLN A 1 107 ? -3.064 -0.568 5.850 1.00 84.56 107 GLN A O 1
ATOM 816 N N . MET A 1 108 ? -4.969 0.546 6.251 1.00 87.56 108 MET A N 1
ATOM 817 C CA . MET A 1 108 ? -5.107 1.048 4.883 1.00 87.56 108 MET A CA 1
ATOM 818 C C . MET A 1 108 ? -4.013 2.065 4.531 1.00 87.56 108 MET A C 1
ATOM 820 O O . MET A 1 108 ? -3.466 1.999 3.432 1.00 87.56 108 MET A O 1
ATOM 824 N N . GLN A 1 109 ? -3.655 2.960 5.455 1.00 87.94 109 GLN A N 1
ATOM 825 C CA . GLN A 1 109 ? -2.558 3.916 5.259 1.00 87.94 109 GLN A CA 1
ATOM 826 C C . GLN A 1 109 ? -1.205 3.218 5.091 1.00 87.94 109 GLN A C 1
ATOM 828 O O . GLN A 1 109 ? -0.440 3.587 4.200 1.00 87.94 109 GLN A O 1
ATOM 833 N N . LEU A 1 110 ? -0.934 2.174 5.880 1.00 88.06 110 LEU A N 1
ATOM 834 C CA . LEU A 1 110 ? 0.280 1.370 5.734 1.00 88.06 110 LEU A CA 1
ATOM 835 C C . LEU A 1 110 ? 0.355 0.744 4.333 1.00 88.06 110 LEU A C 1
ATOM 837 O O . LEU A 1 110 ? 1.344 0.918 3.626 1.00 88.06 110 LEU A O 1
ATOM 841 N N . LYS A 1 111 ? -0.729 0.092 3.889 1.00 85.75 111 LYS A N 1
ATOM 842 C CA . LYS A 1 111 ? -0.813 -0.510 2.546 1.00 85.75 111 LYS A CA 1
ATOM 843 C C . LYS A 1 111 ? -0.636 0.519 1.426 1.00 85.75 111 LYS A C 1
ATOM 845 O O . LYS A 1 111 ? 0.010 0.213 0.424 1.00 85.75 111 LYS A O 1
ATOM 850 N N . GLN A 1 112 ? -1.193 1.718 1.593 1.00 86.81 112 GLN A N 1
ATOM 851 C CA . GLN A 1 112 ? -1.057 2.819 0.639 1.00 86.81 112 GLN A CA 1
ATOM 852 C C . GLN A 1 112 ? 0.406 3.266 0.510 1.00 86.81 112 GLN A C 1
ATOM 854 O O . GLN A 1 112 ? 0.941 3.265 -0.596 1.00 86.81 112 GLN A O 1
ATOM 859 N N . SER A 1 113 ? 1.069 3.552 1.635 1.00 88.94 113 SER A N 1
ATOM 860 C CA . SER A 1 113 ? 2.491 3.930 1.682 1.00 88.94 113 SER A CA 1
ATOM 861 C C . SER A 1 113 ? 3.388 2.878 1.017 1.00 88.94 113 SER A C 1
ATOM 863 O O . SER A 1 113 ? 4.246 3.196 0.191 1.00 88.94 113 SER A O 1
ATOM 865 N N . THR A 1 114 ? 3.139 1.594 1.293 1.00 89.06 114 THR A N 1
ATOM 866 C CA . THR A 1 114 ? 3.883 0.496 0.664 1.00 89.06 114 THR A CA 1
ATOM 867 C C . THR A 1 114 ? 3.651 0.428 -0.847 1.00 89.06 114 THR A C 1
ATOM 869 O O . THR A 1 114 ? 4.608 0.251 -1.601 1.00 89.06 114 THR A O 1
ATOM 872 N N . CYS A 1 115 ? 2.411 0.603 -1.318 1.00 83.94 115 CYS A N 1
ATOM 873 C CA . CYS A 1 115 ? 2.118 0.641 -2.754 1.00 83.94 115 CYS A CA 1
ATOM 874 C C . CYS A 1 115 ? 2.846 1.795 -3.449 1.00 83.94 115 CYS A C 1
ATOM 876 O O . CYS A 1 115 ? 3.452 1.589 -4.499 1.00 83.94 115 CYS A O 1
ATOM 878 N N . GLU A 1 116 ? 2.828 2.988 -2.858 1.00 87.38 116 GLU A N 1
ATOM 879 C CA . GLU A 1 116 ? 3.523 4.162 -3.390 1.00 87.38 116 GLU A CA 1
ATOM 880 C C . GLU A 1 116 ? 5.034 3.933 -3.482 1.00 87.38 116 GLU A C 1
ATOM 882 O O . GLU A 1 116 ? 5.634 4.206 -4.525 1.00 87.38 116 GLU A O 1
ATOM 887 N N . ALA A 1 117 ? 5.642 3.338 -2.451 1.00 87.06 117 ALA A N 1
ATOM 888 C CA . ALA A 1 117 ? 7.056 2.974 -2.465 1.00 87.06 117 ALA A CA 1
ATOM 889 C C . ALA A 1 117 ? 7.394 2.018 -3.625 1.00 87.06 117 ALA A C 1
ATOM 891 O O . ALA A 1 117 ? 8.395 2.214 -4.322 1.00 87.06 117 ALA A O 1
ATOM 892 N N . VAL A 1 118 ? 6.538 1.022 -3.889 1.00 85.69 118 VAL A N 1
ATOM 893 C CA . VAL A 1 118 ? 6.714 0.106 -5.026 1.00 85.69 118 VAL A CA 1
ATOM 894 C C . VAL A 1 118 ? 6.516 0.819 -6.367 1.00 85.69 118 VAL A C 1
ATOM 896 O O . VAL A 1 118 ? 7.291 0.582 -7.295 1.00 85.69 118 VAL A O 1
ATOM 899 N N . MET A 1 119 ? 5.538 1.723 -6.490 1.00 82.00 119 MET A N 1
ATOM 900 C CA . MET A 1 119 ? 5.336 2.496 -7.724 1.00 82.00 119 MET A CA 1
ATOM 901 C C . MET A 1 119 ? 6.538 3.386 -8.046 1.00 82.00 119 MET A C 1
ATOM 903 O O . MET A 1 119 ? 6.985 3.418 -9.193 1.00 82.00 119 MET A O 1
ATOM 907 N N . ILE A 1 120 ? 7.102 4.061 -7.042 1.00 85.94 120 ILE A N 1
ATOM 908 C CA . ILE A 1 120 ? 8.306 4.886 -7.201 1.00 85.94 120 ILE A CA 1
ATOM 909 C C . ILE A 1 120 ? 9.493 4.018 -7.625 1.00 85.94 120 ILE A C 1
ATOM 911 O O . ILE A 1 120 ? 10.235 4.389 -8.538 1.00 85.94 120 ILE A O 1
ATOM 915 N N . LEU A 1 121 ? 9.665 2.849 -6.999 1.00 83.56 121 LEU A N 1
ATOM 916 C CA . LEU A 1 121 ? 10.727 1.913 -7.358 1.00 83.56 121 LEU A CA 1
ATOM 917 C C . LEU A 1 121 ? 10.574 1.429 -8.810 1.00 83.56 121 LEU A C 1
ATOM 919 O O . LEU A 1 121 ? 11.542 1.446 -9.568 1.00 83.56 121 LEU A O 1
ATOM 923 N N . ARG A 1 122 ? 9.357 1.073 -9.236 1.00 77.06 122 ARG A N 1
ATOM 924 C CA . ARG A 1 122 ? 9.072 0.697 -10.628 1.00 77.06 122 ARG A CA 1
ATOM 925 C C . ARG A 1 122 ? 9.352 1.832 -11.605 1.00 77.06 122 ARG A C 1
ATOM 927 O O . ARG A 1 122 ? 10.006 1.596 -12.612 1.00 77.06 122 ARG A O 1
ATOM 934 N N . SER A 1 123 ? 8.920 3.055 -11.311 1.00 76.12 123 SER A N 1
ATOM 935 C CA . SER A 1 123 ? 9.153 4.194 -12.205 1.00 76.12 123 SER A CA 1
ATOM 936 C C . SER A 1 123 ? 10.651 4.490 -12.374 1.00 76.12 123 SER A C 1
ATOM 938 O O . SER A 1 123 ? 11.131 4.708 -13.485 1.00 76.12 123 SER A O 1
ATOM 940 N N . ARG A 1 124 ? 11.439 4.385 -11.297 1.00 75.25 124 ARG A N 1
ATOM 941 C CA . ARG A 1 124 ? 12.890 4.619 -11.361 1.00 75.25 124 ARG A CA 1
ATOM 942 C C . ARG A 1 124 ? 13.656 3.581 -12.183 1.00 75.25 124 ARG A C 1
ATOM 944 O O . ARG A 1 124 ? 14.605 3.959 -12.857 1.00 75.25 124 ARG A O 1
ATOM 951 N N . PHE A 1 125 ? 13.265 2.308 -12.131 1.00 67.44 125 PHE A N 1
ATOM 952 C CA . PHE A 1 125 ? 14.041 1.215 -12.737 1.00 67.44 125 PHE A CA 1
ATOM 953 C C . PHE A 1 125 ? 13.425 0.645 -14.028 1.00 67.44 125 PHE A C 1
ATOM 955 O O . PHE A 1 125 ? 14.151 0.222 -14.922 1.00 67.44 125 PHE A O 1
ATOM 962 N N . LEU A 1 126 ? 12.095 0.645 -14.168 1.00 63.03 126 LEU A N 1
ATOM 963 C CA . LEU A 1 126 ? 11.390 0.069 -15.322 1.00 63.03 126 LEU A CA 1
ATOM 964 C C . LEU A 1 126 ? 10.957 1.131 -16.345 1.00 63.03 126 LEU A C 1
ATOM 966 O O . LEU A 1 126 ? 11.013 0.856 -17.544 1.00 63.03 1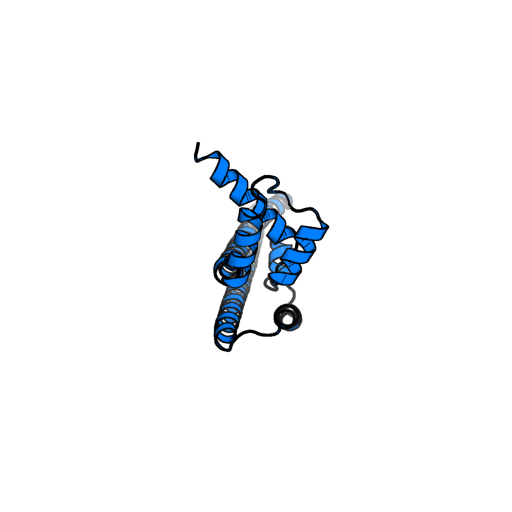26 LEU A O 1
ATOM 970 N N . ASP A 1 127 ? 10.589 2.348 -15.920 1.00 58.03 127 ASP A N 1
ATOM 971 C CA . ASP A 1 127 ? 10.232 3.428 -16.861 1.00 58.03 127 ASP A CA 1
ATOM 972 C C . ASP A 1 127 ? 11.457 4.147 -17.434 1.00 58.03 127 ASP A C 1
ATOM 974 O O . ASP A 1 127 ? 11.433 4.547 -18.598 1.00 58.03 127 ASP A O 1
ATOM 978 N N . ALA A 1 128 ? 12.580 4.190 -16.707 1.00 52.16 128 ALA A N 1
ATOM 979 C CA . ALA A 1 128 ? 13.875 4.573 -17.279 1.00 52.16 128 ALA A CA 1
ATOM 980 C C . ALA A 1 128 ? 14.290 3.662 -18.460 1.00 52.16 128 ALA A C 1
ATOM 982 O O . ALA A 1 128 ? 14.995 4.100 -19.374 1.00 52.16 128 ALA A O 1
ATOM 983 N N . ARG A 1 129 ? 13.779 2.420 -18.495 1.00 48.09 129 ARG A N 1
ATOM 984 C CA . ARG A 1 129 ? 13.957 1.454 -19.592 1.00 48.09 129 ARG A CA 1
ATOM 985 C C . ARG A 1 129 ? 13.056 1.729 -20.802 1.00 48.09 129 ARG A C 1
ATOM 987 O O . ARG A 1 129 ? 13.322 1.211 -21.883 1.00 48.09 129 ARG A O 1
ATOM 994 N N . ARG A 1 130 ? 12.029 2.578 -20.655 1.00 49.62 130 ARG A N 1
ATOM 995 C CA . ARG A 1 130 ? 11.167 3.073 -21.745 1.00 49.62 130 ARG A CA 1
ATOM 996 C C . ARG A 1 130 ? 11.728 4.329 -22.424 1.00 49.62 130 ARG A C 1
ATOM 998 O O . ARG A 1 130 ? 10.982 5.066 -23.068 1.00 49.62 130 ARG A O 1
ATOM 1005 N N . LYS A 1 131 ? 13.046 4.564 -22.345 1.00 47.31 131 LYS A N 1
ATOM 1006 C CA . LYS A 1 131 ? 13.727 5.507 -23.246 1.00 47.31 131 LYS A CA 1
ATOM 1007 C C . LYS A 1 131 ? 13.322 5.183 -24.687 1.00 47.31 131 LYS A C 1
ATOM 1009 O O . LYS A 1 131 ? 13.549 4.067 -25.156 1.00 47.31 131 LYS A O 1
ATOM 1014 N N . ARG A 1 132 ? 12.716 6.162 -25.373 1.00 49.47 132 ARG A N 1
ATOM 1015 C CA . ARG A 1 132 ? 12.518 6.163 -26.830 1.00 49.47 132 ARG A CA 1
ATOM 1016 C C . ARG A 1 132 ? 13.840 5.715 -27.456 1.00 49.47 132 ARG A C 1
ATOM 1018 O O . ARG A 1 132 ? 14.841 6.420 -27.349 1.00 49.47 132 ARG A O 1
ATOM 1025 N N . ARG A 1 133 ? 13.868 4.515 -28.038 1.00 57.66 133 ARG A N 1
ATOM 1026 C CA . ARG A 1 133 ? 14.999 4.096 -28.863 1.00 57.66 133 ARG A CA 1
ATOM 1027 C C . ARG A 1 133 ? 15.000 5.029 -30.067 1.00 57.66 133 ARG A C 1
ATOM 1029 O O . ARG A 1 133 ? 14.049 5.008 -30.841 1.00 57.66 133 ARG A O 1
ATOM 1036 N N . ASN A 1 134 ? 16.025 5.868 -30.188 1.00 64.69 134 ASN A N 1
ATOM 1037 C CA . ASN A 1 134 ? 16.270 6.581 -31.436 1.00 64.69 134 ASN A CA 1
ATOM 1038 C C . ASN A 1 134 ? 16.457 5.529 -32.536 1.00 64.69 134 ASN A C 1
ATOM 1040 O O . ASN A 1 134 ? 17.108 4.506 -32.298 1.00 64.69 134 ASN A O 1
ATOM 1044 N N . PHE A 1 135 ? 15.860 5.752 -33.707 1.00 71.31 135 PHE A N 1
ATOM 1045 C CA . PHE A 1 135 ? 16.083 4.881 -34.855 1.00 71.31 135 PHE A CA 1
ATOM 1046 C C . PHE A 1 135 ? 17.582 4.821 -35.172 1.00 71.31 135 PHE A C 1
ATOM 1048 O O . PHE A 1 135 ? 18.327 5.774 -34.915 1.00 71.31 135 PHE A O 1
ATOM 1055 N N . ASN A 1 136 ? 18.050 3.679 -35.680 1.00 72.69 136 ASN A N 1
ATOM 1056 C CA . ASN A 1 136 ? 19.431 3.594 -36.144 1.00 72.69 136 ASN A CA 1
ATOM 1057 C C . ASN A 1 136 ? 19.626 4.602 -37.303 1.00 72.69 136 ASN A C 1
ATOM 1059 O O . ASN A 1 136 ? 18.674 4.973 -37.990 1.00 72.69 136 ASN A O 1
ATOM 1063 N N . LYS A 1 137 ? 20.857 5.091 -37.503 1.00 74.81 137 LYS A N 1
ATOM 1064 C CA . LYS A 1 137 ? 21.126 6.119 -38.526 1.00 74.81 137 LYS A CA 1
ATOM 1065 C C . LYS A 1 137 ? 20.684 5.672 -39.924 1.00 74.81 137 LYS A C 1
ATOM 1067 O O . LYS A 1 137 ? 20.095 6.462 -40.643 1.00 74.81 137 LYS A O 1
ATOM 1072 N N . GLN A 1 138 ? 20.869 4.389 -40.231 1.00 76.25 138 GLN A N 1
ATOM 1073 C CA . GLN A 1 138 ? 20.469 3.778 -41.499 1.00 76.25 138 GLN A CA 1
ATOM 1074 C C . GLN A 1 138 ? 18.947 3.789 -41.715 1.00 76.25 138 GLN A C 1
ATOM 1076 O O . GLN A 1 138 ? 18.496 4.132 -42.796 1.00 76.25 138 GLN A O 1
ATOM 1081 N N . ALA A 1 139 ? 18.135 3.477 -40.702 1.00 77.88 139 ALA A N 1
ATOM 1082 C CA . ALA A 1 139 ? 16.676 3.551 -40.791 1.00 77.88 139 ALA A CA 1
ATOM 1083 C C . ALA A 1 139 ? 16.221 4.996 -40.948 1.00 77.88 139 ALA A C 1
ATOM 1085 O O . ALA A 1 139 ? 15.332 5.265 -41.744 1.00 77.88 139 ALA A O 1
ATOM 1086 N N . THR A 1 140 ? 16.841 5.931 -40.226 1.00 77.38 140 THR A N 1
ATOM 1087 C CA . THR A 1 140 ? 16.552 7.360 -40.387 1.00 77.38 140 THR A CA 1
ATOM 1088 C C . THR A 1 140 ? 16.887 7.840 -41.803 1.00 77.38 140 THR A C 1
ATOM 1090 O O . THR A 1 140 ? 16.099 8.570 -42.392 1.00 77.38 140 THR A O 1
ATOM 1093 N N . GLU A 1 141 ? 18.015 7.411 -42.375 1.00 78.56 141 GLU A N 1
ATOM 1094 C CA . GLU A 1 141 ? 18.409 7.719 -43.757 1.00 78.56 141 GLU A CA 1
ATOM 1095 C C . GLU A 1 141 ? 17.427 7.128 -44.775 1.00 78.56 141 GLU A C 1
ATOM 1097 O O . GLU A 1 141 ? 16.937 7.867 -45.622 1.00 78.56 141 GLU A O 1
ATOM 1102 N N . ILE A 1 142 ? 17.056 5.849 -44.637 1.00 81.25 142 ILE A N 1
ATOM 1103 C CA . ILE A 1 142 ? 16.090 5.172 -45.519 1.00 81.25 142 ILE A CA 1
ATOM 1104 C C . ILE A 1 142 ? 14.711 5.847 -45.458 1.00 81.25 142 ILE A C 1
ATOM 1106 O O . ILE A 1 142 ? 14.070 6.056 -46.488 1.00 81.25 142 ILE A O 1
ATOM 1110 N N . LEU A 1 143 ? 14.242 6.205 -44.258 1.00 79.00 143 LEU A N 1
ATOM 1111 C CA . LEU A 1 143 ? 12.955 6.882 -44.074 1.00 79.00 143 LEU A CA 1
ATOM 1112 C C . LEU A 1 143 ? 12.978 8.309 -44.640 1.00 79.00 143 LEU A C 1
ATOM 1114 O O . LEU A 1 143 ? 12.008 8.724 -45.270 1.00 79.00 143 LEU A O 1
ATOM 1118 N N . ASN A 1 144 ? 14.086 9.038 -44.473 1.00 79.12 144 ASN A N 1
ATOM 1119 C CA . ASN A 1 144 ? 14.260 10.368 -45.059 1.00 79.12 144 ASN A CA 1
ATOM 1120 C C . ASN A 1 144 ? 14.339 10.307 -46.592 1.00 79.12 144 ASN A C 1
ATOM 1122 O O . ASN A 1 144 ? 13.705 11.111 -47.265 1.00 79.12 144 ASN A O 1
ATOM 1126 N N . GLU A 1 145 ? 15.084 9.358 -47.159 1.00 81.62 145 GLU A N 1
ATOM 1127 C CA . GLU A 1 145 ? 15.191 9.164 -48.610 1.00 81.62 145 GLU A CA 1
ATOM 1128 C C . GLU A 1 145 ? 13.825 8.846 -49.234 1.00 81.62 145 GLU A C 1
ATOM 1130 O O . GLU A 1 145 ? 13.448 9.419 -50.261 1.00 81.62 145 GLU A O 1
ATOM 1135 N N . TYR A 1 146 ? 13.036 7.993 -48.575 1.00 76.69 146 TYR A N 1
ATOM 1136 C CA . TYR A 1 146 ? 11.664 7.713 -48.988 1.00 76.69 146 TYR A CA 1
ATOM 1137 C C . TYR A 1 146 ? 10.780 8.967 -48.930 1.00 76.69 146 TYR A C 1
ATOM 1139 O O . TYR A 1 146 ? 10.062 9.253 -49.886 1.00 76.69 146 TYR A O 1
ATOM 1147 N N . PHE A 1 147 ? 10.874 9.751 -47.852 1.00 72.19 147 PHE A N 1
ATOM 1148 C CA . PHE A 1 147 ? 10.130 11.002 -47.702 1.00 72.19 147 PHE A CA 1
ATOM 1149 C C . PHE A 1 147 ? 10.466 12.006 -48.812 1.00 72.19 147 PHE A C 1
ATOM 1151 O O . PHE A 1 147 ? 9.566 12.496 -49.489 1.00 72.19 147 PHE A O 1
ATOM 1158 N N . TYR A 1 148 ? 11.755 12.257 -49.066 1.00 72.38 148 TYR A N 1
ATOM 1159 C CA . TYR A 1 148 ? 12.180 13.217 -50.087 1.00 72.38 148 TYR A CA 1
ATOM 1160 C C . TYR A 1 148 ? 11.865 12.768 -51.520 1.00 72.38 148 TYR A C 1
ATOM 1162 O O . TYR A 1 148 ? 11.612 13.609 -52.381 1.00 72.38 148 TYR A O 1
ATOM 1170 N N . SER A 1 149 ? 11.831 11.458 -51.782 1.00 74.56 149 SER A N 1
ATOM 1171 C CA . SER A 1 149 ? 11.419 10.909 -53.083 1.00 74.56 149 SER A CA 1
ATOM 1172 C C . SER A 1 149 ? 9.898 10.877 -53.287 1.00 74.56 149 SER A C 1
ATOM 1174 O O . SER A 1 149 ? 9.449 10.812 -54.430 1.00 74.56 149 SER A O 1
ATOM 1176 N N . HIS A 1 150 ? 9.104 10.976 -52.213 1.00 72.12 150 HIS A N 1
ATOM 1177 C CA . HIS A 1 150 ? 7.636 10.911 -52.234 1.00 72.12 150 HIS A CA 1
ATOM 1178 C C . HIS A 1 150 ? 6.984 12.159 -51.609 1.00 72.12 150 HIS A C 1
ATOM 1180 O O . HIS A 1 150 ? 5.933 12.074 -50.976 1.00 72.12 150 HIS A O 1
ATOM 1186 N N . LEU A 1 151 ? 7.576 13.339 -51.840 1.00 65.56 151 LEU A N 1
ATOM 1187 C CA . LEU A 1 151 ? 7.094 14.635 -51.329 1.00 65.56 151 LEU A CA 1
ATOM 1188 C C . LEU A 1 151 ? 5.637 14.953 -51.725 1.00 65.56 151 LEU A C 1
ATOM 1190 O O . LEU A 1 151 ? 4.933 15.658 -51.011 1.00 65.56 151 LEU A O 1
ATOM 1194 N N . SER A 1 152 ? 5.193 14.455 -52.881 1.00 59.91 152 SER A N 1
ATOM 1195 C CA . SER A 1 152 ? 3.853 14.677 -53.436 1.00 59.91 152 SER A CA 1
ATOM 1196 C C . SER A 1 152 ? 2.792 13.707 -52.909 1.00 59.91 152 SER A C 1
ATOM 1198 O O . SER A 1 152 ? 1.603 13.990 -53.036 1.00 59.91 152 SER A O 1
ATOM 1200 N N . ASN A 1 153 ? 3.196 12.575 -52.323 1.00 58.94 153 ASN A N 1
ATOM 1201 C CA . ASN A 1 153 ? 2.294 11.618 -51.688 1.00 58.94 153 ASN A CA 1
ATOM 1202 C C . ASN A 1 153 ? 2.967 11.021 -50.437 1.00 58.94 153 ASN A C 1
ATOM 1204 O O . ASN A 1 153 ? 3.446 9.885 -50.474 1.00 58.94 153 ASN A O 1
ATOM 1208 N N . PRO A 1 154 ? 3.013 11.781 -49.327 1.00 60.53 154 PRO A N 1
ATOM 1209 C CA . PRO A 1 154 ? 3.795 11.443 -48.133 1.00 60.53 154 PRO A CA 1
ATOM 1210 C C . PRO A 1 154 ? 3.244 10.242 -47.349 1.00 60.53 154 PRO A C 1
ATOM 1212 O O . PRO A 1 154 ? 3.856 9.796 -46.378 1.00 60.53 154 PRO A O 1
ATOM 1215 N N . TYR A 1 155 ? 2.093 9.706 -47.765 1.00 62.78 155 TYR A N 1
ATOM 1216 C CA . TYR A 1 155 ? 1.448 8.551 -47.161 1.00 62.78 155 TYR A CA 1
ATOM 1217 C C . TYR A 1 155 ? 1.787 7.280 -47.953 1.00 62.78 155 TYR A C 1
ATOM 1219 O O . TYR A 1 155 ? 1.115 6.987 -48.948 1.00 62.78 155 TYR A O 1
ATOM 1227 N N . PRO A 1 156 ? 2.806 6.503 -47.528 1.00 69.50 156 PRO A N 1
ATOM 1228 C CA . PRO A 1 156 ? 3.090 5.205 -48.127 1.00 69.50 156 PRO A CA 1
ATOM 1229 C C . PRO A 1 156 ? 1.851 4.306 -48.065 1.00 69.50 156 PRO A C 1
ATOM 1231 O O . PRO A 1 156 ? 1.143 4.276 -47.051 1.00 69.50 156 PRO A O 1
ATOM 1234 N N . SER A 1 157 ? 1.606 3.538 -49.130 1.00 76.31 157 SER A N 1
ATOM 1235 C CA . SER A 1 157 ? 0.638 2.436 -49.102 1.00 76.31 157 SER A CA 1
ATOM 1236 C C . SER A 1 157 ? 1.017 1.416 -48.018 1.00 76.31 157 SER A C 1
ATOM 1238 O O . SER A 1 157 ? 2.164 1.373 -47.571 1.00 76.31 157 SER A O 1
ATOM 1240 N N . GLU A 1 158 ? 0.073 0.577 -47.582 1.00 74.44 158 GLU A N 1
ATOM 1241 C CA . GLU A 1 158 ? 0.359 -0.477 -46.588 1.00 74.44 158 GLU A CA 1
ATOM 1242 C C . GLU A 1 158 ? 1.532 -1.375 -47.022 1.00 74.44 158 GLU A C 1
ATOM 1244 O O . GLU A 1 158 ? 2.420 -1.658 -46.223 1.00 74.44 158 GLU A O 1
ATOM 1249 N N . GLU A 1 159 ? 1.617 -1.692 -48.314 1.00 77.44 159 GLU A N 1
ATOM 1250 C CA . GLU A 1 159 ? 2.726 -2.450 -48.905 1.00 77.44 159 GLU A CA 1
ATOM 1251 C C . GLU A 1 159 ? 4.076 -1.712 -48.783 1.00 77.44 159 GLU A C 1
ATOM 1253 O O . GLU A 1 159 ? 5.082 -2.293 -48.374 1.00 77.44 159 GLU A O 1
ATOM 1258 N N . ALA A 1 160 ? 4.103 -0.397 -49.031 1.00 78.12 160 ALA A N 1
ATOM 1259 C CA . ALA A 1 160 ? 5.314 0.409 -48.873 1.00 78.12 160 ALA A CA 1
ATOM 1260 C C . ALA A 1 160 ? 5.737 0.550 -47.397 1.00 78.12 160 ALA A C 1
ATOM 1262 O O . ALA A 1 160 ? 6.933 0.549 -47.090 1.00 78.12 160 ALA A O 1
ATOM 1263 N N . LYS A 1 161 ? 4.781 0.619 -46.459 1.00 79.94 161 LYS A N 1
ATOM 1264 C CA . LYS A 1 161 ? 5.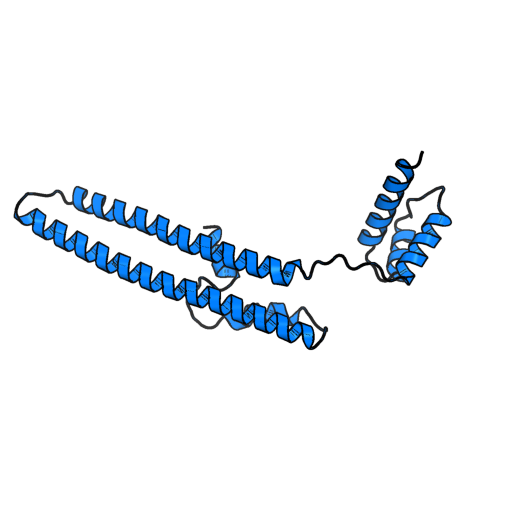086 0.621 -45.018 1.00 79.94 161 LYS A CA 1
ATOM 1265 C C . LYS A 1 161 ? 5.700 -0.702 -44.570 1.00 79.94 161 LYS A C 1
ATOM 1267 O O . LYS A 1 161 ? 6.631 -0.684 -43.764 1.00 79.94 161 LYS A O 1
ATOM 1272 N N . GLU A 1 162 ? 5.207 -1.829 -45.077 1.00 80.62 162 GLU A N 1
ATOM 1273 C CA . GLU A 1 162 ? 5.763 -3.155 -44.790 1.00 80.62 162 GLU A CA 1
ATOM 1274 C C . GLU A 1 162 ? 7.197 -3.298 -45.313 1.00 80.62 162 GLU A C 1
ATOM 1276 O O . GLU A 1 162 ? 8.076 -3.785 -44.592 1.00 80.62 162 GLU A O 1
ATOM 1281 N N . GLU A 1 163 ? 7.477 -2.802 -46.520 1.00 80.88 163 GLU A N 1
ATOM 1282 C CA . GLU A 1 163 ? 8.839 -2.790 -47.054 1.00 80.88 163 GLU A CA 1
ATOM 1283 C C . GLU A 1 163 ? 9.793 -1.915 -46.235 1.00 80.88 163 GLU A C 1
ATOM 1285 O O . GLU A 1 163 ? 10.914 -2.338 -45.932 1.00 80.88 163 GLU A O 1
ATOM 1290 N N . LEU A 1 164 ? 9.367 -0.705 -45.863 1.00 81.69 164 LEU A N 1
ATOM 1291 C CA . LEU A 1 164 ? 10.173 0.216 -45.057 1.00 81.69 164 LEU A CA 1
ATOM 1292 C C . LEU A 1 164 ? 10.425 -0.348 -43.658 1.00 81.69 164 LEU A C 1
ATOM 1294 O O . LEU A 1 164 ? 11.556 -0.295 -43.175 1.00 81.69 164 LEU A O 1
ATOM 1298 N N . ALA A 1 165 ? 9.413 -0.959 -43.039 1.00 83.06 165 ALA A N 1
ATOM 1299 C CA . ALA A 1 165 ? 9.533 -1.654 -41.761 1.00 83.06 165 ALA A CA 1
ATOM 1300 C C . ALA A 1 165 ? 10.586 -2.772 -41.830 1.00 83.06 165 ALA A C 1
ATOM 1302 O O . ALA A 1 165 ? 11.469 -2.856 -40.972 1.00 83.06 165 ALA A O 1
ATOM 1303 N N . LYS A 1 166 ? 10.553 -3.576 -42.902 1.00 83.88 166 LYS A N 1
ATOM 1304 C CA . LYS A 1 166 ? 11.508 -4.665 -43.139 1.00 83.88 166 LYS A CA 1
ATOM 1305 C C . LYS A 1 166 ? 12.933 -4.157 -43.381 1.00 83.88 166 LYS A C 1
ATOM 1307 O O . LYS A 1 166 ? 13.871 -4.728 -42.830 1.00 83.88 166 LYS A O 1
ATOM 1312 N N . LYS A 1 167 ? 13.099 -3.085 -44.164 1.00 81.56 167 LYS A N 1
ATOM 1313 C CA . LYS A 1 167 ? 14.406 -2.466 -44.468 1.00 81.56 167 LYS A CA 1
ATOM 1314 C C . LYS A 1 167 ? 15.024 -1.777 -43.245 1.00 81.56 167 LYS A C 1
ATOM 1316 O O . LYS A 1 167 ? 16.231 -1.844 -43.046 1.00 81.56 167 LYS A O 1
ATOM 1321 N N . CYS A 1 168 ? 14.196 -1.160 -42.406 1.00 78.38 168 CYS A N 1
ATOM 1322 C CA . CYS A 1 168 ? 14.631 -0.403 -41.232 1.00 78.38 168 CYS A CA 1
ATOM 1323 C C . CYS A 1 168 ? 14.734 -1.251 -39.951 1.00 78.38 168 CYS A C 1
ATOM 1325 O O . CYS A 1 168 ? 15.292 -0.789 -38.955 1.00 78.38 168 CYS A O 1
ATOM 1327 N N . GLY A 1 169 ? 14.198 -2.479 -39.950 1.00 78.06 169 GLY A N 1
ATOM 1328 C CA . GLY A 1 169 ? 14.147 -3.340 -38.764 1.00 78.06 169 GLY A CA 1
ATOM 1329 C C . GLY A 1 169 ? 13.209 -2.810 -37.673 1.00 78.06 169 GLY A C 1
ATOM 1330 O O . GLY A 1 169 ? 13.481 -2.981 -36.484 1.00 78.06 169 GLY A O 1
ATOM 1331 N N . ILE A 1 170 ? 12.131 -2.132 -38.072 1.00 78.94 170 ILE A N 1
ATOM 1332 C CA . ILE A 1 170 ? 11.146 -1.493 -37.184 1.00 78.94 170 ILE A CA 1
ATOM 1333 C C . ILE A 1 170 ? 9.743 -2.024 -37.475 1.00 78.94 170 ILE A C 1
ATOM 1335 O O . ILE A 1 170 ? 9.529 -2.716 -38.465 1.00 78.94 170 ILE A O 1
ATOM 1339 N N . THR A 1 171 ? 8.769 -1.737 -36.613 1.00 80.88 171 THR A N 1
ATOM 1340 C CA . THR A 1 171 ? 7.390 -2.191 -36.844 1.00 80.88 171 THR A CA 1
ATOM 1341 C C . THR A 1 171 ? 6.654 -1.279 -37.827 1.00 80.88 171 THR A C 1
ATOM 1343 O O . THR A 1 171 ? 6.903 -0.076 -37.889 1.00 80.88 171 THR A O 1
ATOM 1346 N N . VAL A 1 172 ? 5.682 -1.833 -38.557 1.00 77.69 172 VAL A N 1
ATOM 1347 C CA . VAL A 1 172 ? 4.820 -1.084 -39.496 1.00 77.69 172 VAL A CA 1
ATOM 1348 C C . VAL A 1 172 ? 4.124 0.098 -38.802 1.00 77.69 172 VAL A C 1
ATOM 1350 O O . VAL A 1 172 ? 4.057 1.202 -39.339 1.00 77.69 172 VAL A O 1
ATOM 1353 N N . SER A 1 173 ? 3.698 -0.091 -37.548 1.00 75.69 173 SER A 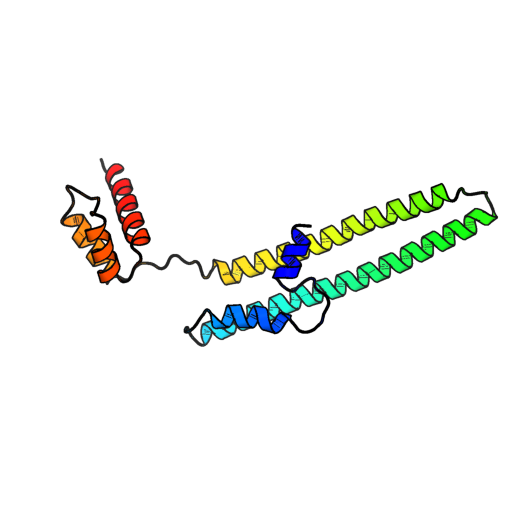N 1
ATOM 1354 C CA . SER A 1 173 ? 3.120 0.974 -36.717 1.00 75.69 173 SER A CA 1
ATOM 1355 C C . SER A 1 173 ? 4.121 2.100 -36.408 1.00 75.69 173 SER A C 1
ATOM 1357 O O . SER A 1 173 ? 3.730 3.266 -36.396 1.00 75.69 173 SER A O 1
ATOM 1359 N N . GLN A 1 174 ? 5.414 1.793 -36.230 1.00 72.50 174 GLN A N 1
ATOM 1360 C CA . GLN A 1 174 ? 6.459 2.807 -36.042 1.00 72.50 174 GLN A CA 1
ATOM 1361 C C . GLN A 1 174 ? 6.706 3.626 -37.318 1.00 72.50 174 GLN A C 1
ATOM 1363 O O . GLN A 1 174 ? 6.853 4.840 -37.209 1.00 72.50 174 GLN A O 1
ATOM 1368 N N . VAL A 1 175 ? 6.689 3.000 -38.504 1.00 71.50 175 VAL A N 1
ATOM 1369 C CA . VAL A 1 175 ? 6.804 3.699 -39.805 1.00 71.50 175 VAL A CA 1
ATOM 1370 C C . VAL A 1 175 ? 5.648 4.680 -39.993 1.00 71.50 175 VAL A C 1
ATOM 1372 O O . VAL A 1 175 ? 5.873 5.842 -40.320 1.00 71.50 175 VAL A O 1
ATOM 1375 N N . GLY A 1 176 ? 4.416 4.242 -39.708 1.00 70.56 176 GLY A N 1
ATOM 1376 C CA . GLY A 1 176 ? 3.236 5.102 -39.800 1.00 70.56 176 GLY A CA 1
ATOM 1377 C C . GLY A 1 176 ? 3.351 6.340 -38.911 1.00 70.56 176 GLY A C 1
ATOM 1378 O O . GLY A 1 176 ? 3.176 7.456 -39.386 1.00 70.56 176 GLY A O 1
ATOM 1379 N N . HIS A 1 177 ? 3.717 6.160 -37.638 1.00 69.69 177 HIS A N 1
ATOM 1380 C CA . HIS A 1 177 ? 3.865 7.268 -36.686 1.00 69.69 177 HIS A CA 1
ATOM 1381 C C . HIS A 1 177 ? 4.935 8.282 -37.111 1.00 69.69 177 HIS A C 1
ATOM 1383 O O . HIS A 1 177 ? 4.772 9.469 -36.846 1.00 69.69 177 HIS A O 1
ATOM 1389 N N . VAL A 1 178 ? 6.016 7.831 -37.757 1.00 67.25 178 VAL A N 1
ATOM 1390 C CA . VAL A 1 178 ? 7.057 8.713 -38.295 1.00 67.25 178 VAL A CA 1
ATOM 1391 C C . VAL A 1 178 ? 6.487 9.570 -39.423 1.00 67.25 178 VAL A C 1
ATOM 1393 O O . VAL A 1 178 ? 6.548 10.790 -39.326 1.00 67.25 178 VAL A O 1
ATOM 1396 N N . CYS A 1 179 ? 5.840 8.976 -40.426 1.00 62.03 179 CYS A N 1
ATOM 1397 C CA . CYS A 1 179 ? 5.274 9.731 -41.550 1.00 62.03 179 CYS A CA 1
ATOM 1398 C C . CYS A 1 179 ? 4.242 10.792 -41.110 1.00 62.03 179 CYS A C 1
ATOM 1400 O O . CYS A 1 179 ? 4.264 11.899 -41.637 1.00 62.03 179 CYS A O 1
ATOM 1402 N N . TYR A 1 180 ? 3.407 10.513 -40.097 1.00 61.41 180 TYR A N 1
ATOM 1403 C CA . TYR A 1 180 ? 2.455 11.502 -39.555 1.00 61.41 180 TYR A CA 1
ATOM 1404 C C . TYR A 1 180 ? 3.125 12.685 -38.832 1.00 61.41 180 TYR A C 1
ATOM 1406 O O . TYR A 1 180 ? 2.577 13.784 -38.812 1.00 61.41 180 TYR A O 1
ATOM 1414 N N . ILE A 1 181 ? 4.288 12.477 -38.205 1.00 58.44 181 ILE A N 1
ATOM 1415 C CA . ILE A 1 181 ? 4.997 13.532 -37.460 1.00 58.44 181 ILE A CA 1
ATOM 1416 C C . ILE A 1 181 ? 5.699 14.505 -38.418 1.00 58.44 181 ILE A C 1
ATOM 1418 O O . ILE A 1 181 ? 5.634 15.712 -38.204 1.00 58.44 181 ILE A O 1
ATOM 1422 N N . TYR A 1 182 ? 6.319 14.001 -39.488 1.00 57.06 182 TYR A N 1
ATOM 1423 C CA . TYR A 1 182 ? 7.022 14.839 -40.471 1.00 57.06 182 TYR A CA 1
ATOM 1424 C C . TYR A 1 182 ? 6.068 15.733 -41.304 1.00 57.06 182 TYR A C 1
ATOM 1426 O O . TYR A 1 182 ? 6.473 16.806 -41.758 1.00 57.06 182 TYR A O 1
ATOM 1434 N N . ASP A 1 183 ? 4.793 15.345 -41.451 1.00 51.50 183 ASP A N 1
ATOM 1435 C CA . ASP A 1 183 ? 3.733 16.155 -42.087 1.00 51.50 183 ASP A CA 1
ATOM 1436 C C . ASP A 1 183 ? 3.310 17.358 -41.210 1.00 51.50 183 ASP A C 1
ATOM 1438 O O . ASP A 1 183 ? 3.086 18.470 -41.698 1.00 51.50 183 ASP A O 1
ATOM 1442 N N . MET A 1 184 ? 3.281 17.172 -39.882 1.00 49.09 184 MET A N 1
ATOM 1443 C CA . MET A 1 184 ? 2.990 18.254 -38.931 1.00 49.09 184 MET A CA 1
ATOM 1444 C C . MET A 1 184 ? 4.095 19.314 -38.886 1.00 49.09 184 MET A C 1
ATOM 1446 O O . MET A 1 184 ? 3.772 20.498 -38.849 1.00 49.09 184 MET A O 1
ATOM 1450 N N . ASP A 1 185 ? 5.371 18.924 -38.941 1.00 47.53 185 ASP A N 1
ATOM 1451 C CA . ASP A 1 185 ? 6.481 19.891 -38.975 1.00 47.53 185 ASP A CA 1
ATOM 1452 C C . ASP A 1 185 ? 6.536 20.681 -40.299 1.00 47.53 185 ASP A C 1
ATOM 1454 O O . ASP A 1 185 ? 6.886 21.860 -40.294 1.00 47.53 185 ASP A O 1
ATOM 1458 N N . SER A 1 186 ? 6.121 20.088 -41.426 1.00 45.56 186 SER A N 1
ATOM 1459 C CA . SER A 1 186 ? 6.068 20.792 -42.724 1.00 45.56 186 SER A CA 1
ATOM 1460 C C . SER A 1 186 ? 4.913 21.800 -42.816 1.00 45.56 186 SER A C 1
ATOM 1462 O O . SER A 1 186 ? 5.017 22.789 -43.536 1.00 45.56 186 SER A O 1
ATOM 1464 N N . SER A 1 187 ? 3.834 21.600 -42.051 1.00 43.06 187 SER A N 1
ATOM 1465 C CA . SER A 1 187 ? 2.671 22.505 -42.006 1.00 43.06 187 SER A CA 1
ATOM 1466 C C . SER A 1 187 ? 2.891 23.765 -41.145 1.00 43.06 187 SER A C 1
ATOM 1468 O O . SER A 1 187 ? 2.068 24.676 -41.177 1.00 43.06 187 SER A O 1
ATOM 1470 N N . TRP A 1 188 ? 3.983 23.830 -40.372 1.00 32.50 188 TRP A N 1
ATOM 1471 C CA . TRP A 1 188 ? 4.380 24.998 -39.564 1.00 32.50 188 TRP A CA 1
ATOM 1472 C C . TRP A 1 188 ? 5.464 25.871 -40.227 1.00 32.50 188 TRP A C 1
ATOM 1474 O O . TRP A 1 188 ? 5.840 26.899 -39.663 1.00 32.50 188 TRP A O 1
ATOM 1484 N N . VAL A 1 189 ? 5.965 25.490 -41.411 1.00 35.34 189 VAL A N 1
ATOM 1485 C CA . VAL A 1 189 ? 6.988 26.233 -42.180 1.00 35.34 189 VAL A CA 1
ATOM 1486 C C . VAL A 1 189 ? 6.409 26.744 -43.510 1.00 35.34 189 VAL A C 1
ATOM 1488 O O . VAL A 1 189 ? 6.971 26.555 -44.586 1.00 35.34 189 VAL A O 1
ATOM 1491 N N . THR A 1 190 ? 5.269 27.425 -43.418 1.00 36.44 190 THR A N 1
ATOM 1492 C CA . THR A 1 190 ? 4.753 28.386 -44.411 1.00 36.44 190 THR A CA 1
ATOM 1493 C C . THR A 1 190 ? 4.244 29.604 -43.670 1.00 36.44 190 THR A C 1
ATOM 1495 O O . THR A 1 190 ? 4.556 30.729 -44.113 1.00 36.44 190 THR A O 1
#

Organism: Engystomops pustulosus (NCBI:txid76066)

Foldseek 3Di:
DVLQVLCVLLVLDDPPDDCNVPSLVVVVVVDPDDDPVLVVLSVVLVVLSVVLSVVLVVVVVVLVVVLVVVLVVLVVVVVVVCVVPPDDPVVSVVVSVVSVVVSVVVNVVSSVVSSVSNVVSCCVRVVVVVPDPDQDPQLVVLLVVVCVVPVVPLDDDLVRLVVSCVRRVHDSVVSRVVSVVVVVVVVVVD